Protein AF-A0A2G2AQQ5-F1 (afdb_monomer)

Mean predicted aligned error: 3.73 Å

Secondary structure (DSSP, 8-state):
-HHHHHHHHHHHHHHHHHTT-HHHHHHHHHHHHHHH--HHHHHHHHHHHHHTT-HHHHHHHHHHHHHTT-HHHHHHHHHHHHHTS--HHHHHHHHHHHHHHH--HHHHHHHHHHHHHTT-HHHHHHHHHHHHHTT-HHHHHHHHHHIIIII--HHHHHHHHHTTBTTTB-HHHHHHIIIIIS---HHHHHHHHHHHHT-SSS-GGG---S--

Sequence (212 aa):
MADSDYEASYNIGVFYQQLEDYKLAEFWYKKSWNISQNKDSAFNLGQIYKRNNNINKAIQWYKKASQLGDNSGAFLLGVIYENNFKKYNEAIKWYKKSYNHFKDKDAANNLGLLYKNQKDYKKSEVWYKKAVERESLDALKNLGRLYHYKLQDDVQAVTYFIALINNKYPKKRILSYMREDWKLPCSTIQKGYQAQLNSKIIPEKLKYKGGI

Radius of gyration: 21.28 Å; Cα contacts (8 Å, |Δi|>4): 325; chains: 1; bounding box: 55×31×54 Å

pLDDT: mean 96.29, std 5.58, range [57.5, 98.88]

Solvent-accessible surface area (backbone atoms only — not comparable to full-atom values): 10384 Å² total; per-residue (Å²): 112,74,71,60,54,25,51,52,28,36,52,53,11,52,51,27,46,74,71,66,37,55,68,59,14,46,52,24,20,50,53,13,28,73,70,65,64,43,31,66,34,27,35,51,48,13,52,54,28,44,74,71,70,36,53,70,60,12,50,56,24,16,51,53,4,33,73,65,68,33,48,66,24,25,35,50,49,12,51,43,26,41,71,77,64,65,37,55,71,59,12,50,53,25,16,49,48,14,28,72,80,55,67,36,26,66,28,24,27,47,48,12,50,53,28,43,75,72,65,38,52,70,61,11,50,55,26,13,49,58,3,23,58,59,68,25,66,67,17,26,53,50,44,13,49,41,23,43,78,72,67,69,34,56,40,60,12,35,20,34,42,50,31,33,36,78,72,78,40,54,58,68,61,54,52,47,45,42,46,67,76,65,59,50,54,71,68,48,51,52,50,4,54,57,48,32,71,70,35,90,53,54,45,78,91,46,46,61,81,84,76,133

Foldseek 3Di:
DLVVQLVVLQVQLVVCVVVVVLVSNLVSLVVSCVSPVALVSLQSNLVSCVVVVVNVSSLVSLVSSVVNPNLVSLQVQLVCCVPVVVNNVSSLVSLCSSCPRVVDLVSLQVQLVSCVVVVVLVSNLVSLLSSQLVPPLSSLQVNLCSCVPPVVNNLSSLLSLQLCDVVPDPPVVSVCCCCPVVVDDPVSNQSSLVCNCVDPSHDPVSRDDPHD

Nearest PDB structures (foldseek):
  6t46-assembly2_G  TM=5.159E-01  e=1.851E-03  Bacillus subtilis subsp. natto
  2gw1-assembly1_B  TM=6.207E-01  e=9.348E-03  Saccharomyces cerevisiae
  2ifu-assembly4_D  TM=3.552E-01  e=3.896E-03  Danio rerio
  7b9v-assembly1_S  TM=4.731E-01  e=5.383E-02  Saccharomyces cerevisiae
  8rte-assembly1_B  TM=4.368E-01  e=7.000E-02  Bacillus phage phi105

Structure (mmCIF, N/CA/C/O backbone):
data_AF-A0A2G2AQQ5-F1
#
_entry.id   AF-A0A2G2AQQ5-F1
#
loop_
_atom_site.gro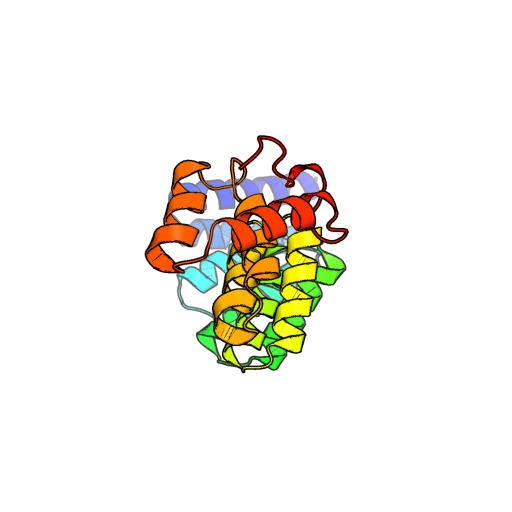up_PDB
_atom_site.id
_atom_site.type_symbol
_atom_site.label_atom_id
_atom_site.label_alt_id
_atom_site.label_comp_id
_atom_site.label_asym_id
_atom_site.label_entity_id
_atom_site.label_seq_id
_atom_site.pdbx_PDB_ins_code
_atom_site.Cartn_x
_atom_site.Cartn_y
_atom_site.Cartn_z
_atom_site.occupancy
_atom_site.B_iso_or_equiv
_atom_site.auth_seq_id
_atom_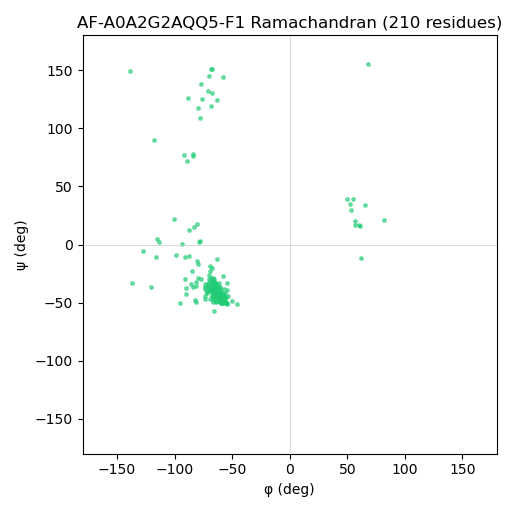site.auth_comp_id
_atom_site.auth_asym_id
_atom_site.auth_atom_id
_atom_site.pdbx_PDB_model_num
ATOM 1 N N . MET A 1 1 ? 33.879 -2.357 -17.805 1.00 57.50 1 MET A N 1
ATOM 2 C CA . MET A 1 1 ? 33.452 -1.558 -18.977 1.00 57.50 1 MET A CA 1
ATOM 3 C C . MET A 1 1 ? 31.965 -1.728 -19.279 1.00 57.50 1 MET A C 1
ATOM 5 O O . MET A 1 1 ? 31.303 -0.716 -19.386 1.00 57.50 1 MET A O 1
ATOM 9 N N . ALA A 1 2 ? 31.388 -2.937 -19.325 1.00 57.53 2 ALA A N 1
ATOM 10 C CA . ALA A 1 2 ? 29.938 -3.085 -19.567 1.00 57.53 2 ALA A CA 1
ATOM 11 C C . ALA A 1 2 ? 29.036 -2.422 -18.495 1.00 57.53 2 ALA A C 1
ATOM 13 O O . ALA A 1 2 ? 27.980 -1.885 -18.831 1.00 57.53 2 ALA A O 1
ATOM 14 N N . ASP A 1 3 ? 29.471 -2.403 -17.228 1.00 58.59 3 ASP A N 1
ATOM 15 C CA . ASP A 1 3 ? 28.692 -1.812 -16.130 1.00 58.59 3 ASP A CA 1
ATOM 16 C C . ASP A 1 3 ? 28.563 -0.280 -16.222 1.00 58.59 3 ASP A C 1
ATOM 18 O O . ASP A 1 3 ? 27.502 0.268 -15.938 1.00 58.59 3 ASP A O 1
ATOM 22 N N . SER A 1 4 ? 29.583 0.430 -16.719 1.00 67.75 4 SER A N 1
ATOM 23 C CA . SER A 1 4 ? 29.511 1.891 -16.888 1.00 67.75 4 SER A CA 1
ATOM 24 C C . SER A 1 4 ? 28.559 2.311 -18.012 1.00 67.75 4 SER A C 1
ATOM 26 O O . SER A 1 4 ? 27.934 3.371 -17.949 1.00 67.75 4 SER A O 1
ATOM 28 N N . ASP A 1 5 ? 28.412 1.472 -19.039 1.00 80.38 5 ASP A N 1
ATOM 29 C CA . ASP A 1 5 ? 27.701 1.838 -20.265 1.00 80.38 5 ASP A CA 1
ATOM 30 C C . ASP A 1 5 ? 26.177 1.708 -20.119 1.00 80.38 5 ASP A C 1
ATOM 32 O O . ASP A 1 5 ? 25.414 2.497 -20.701 1.00 80.38 5 ASP A O 1
ATOM 36 N N . TYR A 1 6 ? 25.705 0.746 -19.310 1.00 89.62 6 TYR A N 1
ATOM 37 C CA . TYR A 1 6 ? 24.277 0.644 -19.000 1.00 89.62 6 TYR A CA 1
ATOM 38 C C . TYR A 1 6 ? 23.831 1.739 -18.029 1.00 89.62 6 TYR A C 1
ATOM 40 O O . TYR A 1 6 ? 22.726 2.256 -18.208 1.00 89.62 6 TYR A O 1
ATOM 48 N N . GLU A 1 7 ? 24.660 2.101 -17.041 1.00 92.12 7 GLU A N 1
ATOM 49 C CA . GLU A 1 7 ? 24.367 3.168 -16.076 1.00 92.12 7 GLU A CA 1
ATOM 50 C C . GLU A 1 7 ? 24.304 4.523 -16.770 1.00 92.12 7 GLU A C 1
ATOM 52 O O . GLU A 1 7 ? 23.342 5.266 -16.580 1.00 92.12 7 GLU A O 1
ATOM 57 N N . ALA A 1 8 ? 25.261 4.811 -17.657 1.00 93.44 8 ALA A N 1
ATOM 58 C CA . ALA A 1 8 ? 25.218 6.005 -18.492 1.00 93.44 8 ALA A CA 1
ATOM 59 C C . ALA A 1 8 ? 23.925 6.054 -19.321 1.00 93.44 8 ALA A C 1
ATOM 61 O O . ALA A 1 8 ? 23.196 7.044 -19.282 1.00 93.44 8 ALA A O 1
ATOM 62 N N . SER A 1 9 ? 23.584 4.958 -20.009 1.00 95.12 9 SER A N 1
ATOM 63 C CA . SER A 1 9 ? 22.346 4.881 -20.797 1.00 95.12 9 SER A CA 1
ATOM 64 C C . SER A 1 9 ? 21.091 5.042 -19.927 1.00 95.12 9 SER A C 1
ATOM 66 O O . SER A 1 9 ? 20.148 5.718 -20.329 1.00 95.12 9 SER A O 1
ATOM 68 N N . TYR A 1 10 ? 21.072 4.462 -18.726 1.00 96.31 10 TYR A N 1
ATOM 69 C CA . TYR A 1 10 ? 19.968 4.605 -17.777 1.00 96.31 10 TYR A CA 1
ATOM 70 C C . TYR A 1 10 ? 19.812 6.054 -17.307 1.00 96.31 10 TYR A C 1
ATOM 72 O O . TYR A 1 10 ? 18.711 6.601 -17.367 1.00 96.31 10 TYR A O 1
ATOM 80 N N . ASN A 1 11 ? 20.909 6.693 -16.900 1.00 96.62 11 ASN A N 1
ATOM 81 C CA . ASN A 1 11 ? 20.917 8.066 -16.400 1.00 96.62 11 ASN A CA 1
ATOM 82 C C . ASN A 1 11 ? 20.492 9.066 -17.480 1.00 96.62 11 ASN A C 1
ATOM 84 O O . ASN A 1 11 ? 19.720 9.979 -17.195 1.00 96.62 11 ASN A O 1
ATOM 88 N N . ILE A 1 12 ? 20.907 8.857 -18.733 1.00 96.69 12 ILE A N 1
ATOM 89 C CA . ILE A 1 12 ? 20.417 9.657 -19.864 1.00 96.69 12 ILE A CA 1
ATOM 90 C C . ILE A 1 12 ? 18.906 9.445 -20.057 1.00 96.69 12 ILE A C 1
ATOM 92 O O . ILE A 1 12 ? 18.169 10.403 -20.287 1.00 96.69 12 ILE A O 1
ATOM 96 N N . GLY A 1 13 ? 18.413 8.212 -19.903 1.00 97.31 13 GLY A N 1
ATOM 97 C CA . GLY A 1 13 ? 16.975 7.931 -19.903 1.00 97.31 13 GLY A CA 1
ATOM 98 C C . GLY A 1 13 ? 16.222 8.697 -18.810 1.00 97.31 13 GLY A C 1
ATOM 99 O O . GLY A 1 13 ? 15.193 9.309 -19.093 1.00 97.31 13 GLY A O 1
ATOM 100 N N . VAL A 1 14 ? 16.761 8.729 -17.585 1.00 97.50 14 VAL A N 1
ATOM 101 C CA . VAL A 1 14 ? 16.211 9.517 -16.464 1.00 97.50 14 VAL A CA 1
ATOM 102 C C . VAL A 1 14 ? 16.201 11.009 -16.783 1.00 97.50 14 VAL A C 1
ATOM 104 O O . VAL A 1 14 ? 15.184 11.662 -16.554 1.00 97.50 14 VAL A O 1
ATOM 107 N N . PHE A 1 15 ? 17.282 11.537 -17.356 1.00 98.00 15 PHE A N 1
ATOM 108 C CA . PHE A 1 15 ? 17.374 12.938 -17.762 1.00 98.00 15 PHE A CA 1
ATOM 109 C C . PHE A 1 15 ? 16.280 13.316 -18.772 1.00 98.00 15 PHE A C 1
ATOM 111 O O . PHE A 1 15 ? 15.525 14.259 -18.544 1.00 98.00 15 PHE A O 1
ATOM 118 N N . TYR A 1 16 ? 16.106 12.540 -19.846 1.00 98.19 16 TYR A N 1
ATOM 119 C CA . TYR A 1 16 ? 15.040 12.812 -20.816 1.00 98.19 16 TYR A CA 1
ATOM 120 C C . TYR A 1 16 ? 13.638 12.627 -20.233 1.00 98.19 16 TYR A C 1
ATOM 122 O O . TYR A 1 16 ? 12.725 13.363 -20.596 1.00 98.19 16 TYR A O 1
ATOM 130 N N . GLN A 1 17 ? 13.459 11.703 -19.286 1.00 96.56 17 GLN A N 1
ATOM 131 C CA . GLN A 1 17 ? 12.191 11.561 -18.575 1.00 96.56 17 GLN A CA 1
ATOM 132 C C . GLN A 1 17 ? 11.853 12.811 -17.745 1.00 96.56 17 GLN A C 1
AT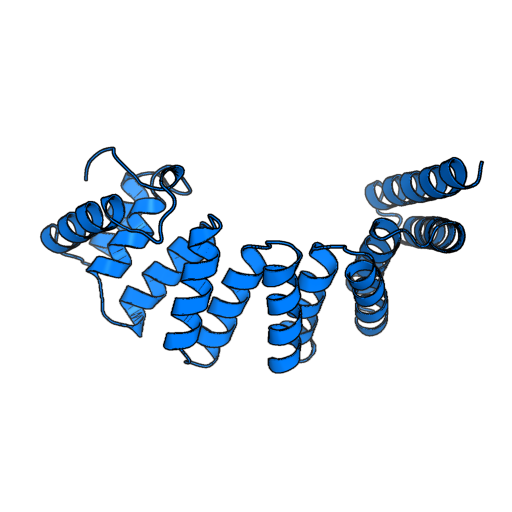OM 134 O O . GLN A 1 17 ? 10.683 13.187 -17.683 1.00 96.56 17 GLN A O 1
ATOM 139 N N . GLN A 1 18 ? 12.851 13.456 -17.128 1.00 96.50 18 GLN A N 1
ATOM 140 C CA . GLN A 1 18 ? 12.679 14.722 -16.400 1.00 96.50 18 GLN A CA 1
ATOM 141 C C . GLN A 1 18 ? 12.336 15.890 -17.331 1.00 96.50 18 GLN A C 1
ATOM 143 O O . GLN A 1 18 ? 11.569 16.763 -16.942 1.00 96.50 18 GLN A O 1
ATOM 148 N N . LEU A 1 19 ? 12.850 15.877 -18.564 1.00 97.31 19 LEU A N 1
ATOM 149 C CA . LEU A 1 19 ? 12.478 16.824 -19.622 1.00 97.31 19 LEU A CA 1
ATOM 150 C C . LEU A 1 19 ? 11.143 16.490 -20.305 1.00 97.31 19 LEU A C 1
ATOM 152 O O . LEU A 1 19 ? 10.760 17.160 -21.259 1.00 97.31 19 LEU A O 1
ATOM 156 N N . GLU A 1 20 ? 10.456 15.439 -19.854 1.00 95.94 20 GLU A N 1
ATOM 157 C CA . GLU A 1 20 ? 9.232 14.911 -20.463 1.00 95.94 20 GLU A CA 1
ATOM 158 C C . GLU A 1 20 ? 9.382 14.445 -21.927 1.00 95.94 20 GLU A C 1
ATOM 160 O O . GLU A 1 20 ? 8.389 14.175 -22.608 1.00 95.94 20 GLU A O 1
ATOM 165 N N . ASP A 1 21 ? 10.614 14.234 -22.405 1.00 97.56 21 ASP A N 1
ATOM 166 C CA . ASP A 1 21 ? 10.878 13.575 -23.686 1.00 97.56 21 ASP A CA 1
ATOM 167 C C . ASP A 1 21 ? 10.854 12.052 -23.506 1.00 97.56 21 ASP A C 1
ATOM 169 O O . ASP A 1 21 ? 11.871 11.354 -23.431 1.00 97.56 21 ASP A O 1
ATOM 173 N N . TYR A 1 22 ? 9.640 11.509 -23.428 1.00 96.38 22 TYR A N 1
ATOM 174 C CA . TYR A 1 22 ? 9.433 10.078 -23.208 1.00 96.38 22 TYR A CA 1
ATOM 175 C C . TYR A 1 22 ? 9.890 9.205 -24.378 1.00 96.38 22 TYR A C 1
ATOM 177 O O . TYR A 1 22 ? 10.123 8.012 -24.183 1.00 96.38 22 TYR A O 1
ATOM 185 N N . LYS A 1 23 ? 10.034 9.769 -25.584 1.00 97.19 23 LYS A N 1
ATOM 186 C CA . LYS A 1 23 ? 10.516 9.025 -26.751 1.00 97.19 23 LYS A CA 1
ATOM 187 C C . LYS A 1 23 ? 12.016 8.771 -26.628 1.00 97.19 23 LYS A C 1
ATOM 189 O O . LYS A 1 23 ? 12.454 7.632 -26.810 1.00 97.19 23 LYS A O 1
ATOM 194 N N . LEU A 1 24 ? 12.791 9.800 -26.280 1.00 97.81 24 LEU A N 1
ATOM 195 C CA . LEU A 1 24 ? 14.217 9.638 -26.003 1.00 97.81 24 LEU A CA 1
ATOM 196 C C . LEU A 1 24 ? 14.446 8.841 -24.718 1.00 97.81 24 LEU A C 1
ATOM 198 O O . LEU A 1 24 ? 15.287 7.942 -24.718 1.00 97.81 24 LEU A O 1
ATOM 202 N N . ALA A 1 25 ? 13.651 9.064 -23.670 1.00 98.12 25 ALA A N 1
ATOM 203 C CA . ALA A 1 25 ? 13.725 8.246 -22.461 1.00 98.12 25 ALA A CA 1
ATOM 204 C C . ALA A 1 25 ? 13.506 6.751 -22.768 1.00 98.12 25 ALA A C 1
ATOM 206 O O . ALA A 1 25 ? 14.303 5.911 -22.352 1.00 98.12 25 ALA A O 1
ATOM 207 N N . GLU A 1 26 ? 12.486 6.403 -23.568 1.00 98.25 26 GLU A N 1
ATOM 208 C CA . GLU A 1 26 ? 12.235 5.020 -23.999 1.00 98.25 26 GLU A CA 1
ATOM 209 C C . GLU A 1 26 ? 13.438 4.427 -24.741 1.00 98.25 26 GLU A C 1
ATOM 211 O O . GLU A 1 26 ? 13.824 3.286 -24.477 1.00 98.25 26 GLU A O 1
ATOM 216 N N . PHE A 1 27 ? 14.033 5.185 -25.666 1.00 97.94 27 PHE A N 1
ATOM 217 C CA . PHE A 1 27 ? 15.208 4.744 -26.415 1.00 97.94 27 PHE A CA 1
ATOM 218 C C . PHE A 1 27 ? 16.374 4.400 -25.479 1.00 97.94 27 PHE A C 1
ATOM 220 O O . PHE A 1 27 ? 16.933 3.303 -25.554 1.00 97.94 27 PHE A O 1
ATOM 227 N N . TRP A 1 28 ? 16.702 5.307 -24.562 1.00 97.94 28 TRP A N 1
ATOM 228 C CA . TRP A 1 28 ? 17.830 5.153 -23.649 1.00 97.94 28 TRP A CA 1
ATOM 229 C C . TRP A 1 28 ? 17.609 4.052 -22.610 1.00 97.94 28 TRP A C 1
ATOM 231 O O . TRP A 1 28 ? 18.515 3.251 -22.369 1.00 97.94 28 TRP A O 1
ATOM 241 N N . TYR A 1 29 ? 16.389 3.902 -22.090 1.00 98.12 29 TYR A N 1
ATOM 242 C CA . TYR A 1 29 ? 16.062 2.770 -21.224 1.00 98.12 29 TYR A CA 1
ATOM 243 C C . TYR A 1 29 ? 16.109 1.429 -21.958 1.00 98.12 29 TYR A C 1
ATOM 245 O O . TYR A 1 29 ? 16.587 0.451 -21.387 1.00 98.12 29 TYR A O 1
ATOM 253 N N . LYS A 1 30 ? 15.681 1.346 -23.227 1.00 97.94 30 LYS A N 1
ATOM 254 C CA . LYS A 1 30 ? 15.863 0.119 -24.025 1.00 97.94 30 LYS A CA 1
ATOM 255 C C . LYS A 1 30 ? 17.336 -0.195 -24.251 1.00 97.94 30 LYS A C 1
ATOM 257 O O . LYS A 1 30 ? 17.717 -1.358 -24.157 1.00 97.94 30 LYS A O 1
ATOM 262 N N . LYS A 1 31 ? 18.157 0.821 -24.532 1.00 96.69 31 LYS A N 1
ATOM 263 C CA . LYS A 1 31 ? 19.606 0.650 -24.682 1.00 96.69 31 LYS A CA 1
ATOM 264 C C . LYS A 1 31 ? 20.225 0.113 -23.390 1.00 96.69 31 LYS A C 1
ATOM 266 O O . LYS A 1 31 ? 20.906 -0.904 -23.439 1.00 96.69 31 LYS A O 1
ATOM 271 N N . SER A 1 32 ? 19.906 0.718 -22.246 1.00 96.25 32 SER A N 1
ATOM 272 C CA . SER A 1 32 ? 20.352 0.242 -20.930 1.00 96.25 32 SER A CA 1
ATOM 273 C C . SER A 1 32 ? 19.892 -1.194 -20.645 1.00 96.25 32 SER A C 1
ATOM 275 O O . SER A 1 32 ? 20.695 -2.050 -20.276 1.00 96.25 32 SER A O 1
ATOM 277 N N . TRP A 1 33 ? 18.616 -1.499 -20.908 1.00 96.38 33 TRP A N 1
ATOM 278 C CA . TRP A 1 33 ? 18.067 -2.849 -20.772 1.00 96.38 33 TRP A CA 1
ATOM 279 C C . TRP A 1 33 ? 18.796 -3.881 -21.643 1.00 96.38 33 TRP A C 1
ATOM 281 O O . TRP A 1 33 ? 19.046 -4.991 -21.188 1.00 96.38 33 TRP A O 1
ATOM 291 N N . ASN A 1 34 ? 19.139 -3.542 -22.886 1.00 95.62 34 ASN A N 1
ATOM 292 C CA . ASN A 1 34 ? 19.825 -4.467 -23.789 1.00 95.62 34 ASN A CA 1
ATOM 293 C C . ASN A 1 34 ? 21.270 -4.763 -23.359 1.00 95.62 34 ASN A C 1
ATOM 295 O O . ASN A 1 34 ? 21.792 -5.807 -23.737 1.00 95.62 34 ASN A O 1
ATOM 299 N N . ILE A 1 35 ? 21.898 -3.874 -22.581 1.00 93.69 35 ILE A N 1
ATOM 300 C CA . ILE A 1 35 ? 23.256 -4.073 -22.059 1.00 93.69 35 ILE A CA 1
ATOM 301 C C . ILE A 1 35 ? 23.233 -4.973 -20.819 1.00 93.69 35 ILE A C 1
ATOM 303 O O . ILE A 1 35 ? 23.990 -5.936 -20.760 1.00 93.69 35 ILE A O 1
ATOM 307 N N . SER A 1 36 ? 22.371 -4.680 -19.835 1.00 91.12 36 SER A N 1
ATOM 308 C CA . SER A 1 36 ? 22.451 -5.320 -18.507 1.00 91.12 36 SER A CA 1
ATOM 309 C C . SER A 1 36 ? 21.163 -5.962 -17.997 1.00 91.12 36 SER A C 1
ATOM 311 O O . SER A 1 36 ? 21.169 -6.579 -16.937 1.00 91.12 36 SER A O 1
ATOM 313 N N . GLN A 1 37 ? 20.043 -5.818 -18.711 1.00 92.44 37 GLN A N 1
ATOM 314 C CA . GLN A 1 37 ? 18.715 -6.248 -18.257 1.00 92.44 37 GLN A CA 1
ATOM 315 C C . GLN A 1 37 ? 18.376 -5.754 -16.839 1.00 92.44 37 GLN A C 1
ATOM 317 O O . GLN A 1 37 ? 17.791 -6.479 -16.038 1.00 92.44 37 GLN A O 1
ATOM 322 N N . ASN A 1 38 ? 18.743 -4.516 -16.497 1.00 89.62 38 ASN A N 1
ATOM 323 C CA . ASN A 1 38 ? 18.504 -3.981 -15.158 1.00 89.62 38 ASN A CA 1
ATOM 324 C C . ASN A 1 38 ? 17.009 -3.719 -14.884 1.00 89.62 38 ASN A C 1
ATOM 326 O O . ASN A 1 38 ? 16.235 -3.307 -15.759 1.00 89.62 38 ASN A O 1
ATOM 330 N N . LYS A 1 39 ? 16.606 -3.946 -13.629 1.00 94.31 39 LYS A N 1
ATOM 331 C CA . LYS A 1 39 ? 15.207 -3.860 -13.185 1.00 94.31 39 LYS A CA 1
ATOM 332 C C . LYS A 1 39 ? 14.615 -2.453 -13.318 1.00 94.31 39 LYS A C 1
ATOM 334 O O . LYS A 1 39 ? 13.441 -2.335 -13.667 1.00 94.31 39 LYS A O 1
ATOM 339 N N . ASP A 1 40 ? 15.420 -1.411 -13.111 1.00 95.06 40 ASP A N 1
ATOM 340 C CA . ASP A 1 40 ? 14.964 -0.017 -13.106 1.00 95.06 40 ASP A CA 1
ATOM 341 C C . ASP A 1 40 ? 14.621 0.465 -14.521 1.00 95.06 40 ASP A C 1
ATOM 343 O O . ASP A 1 40 ? 13.583 1.090 -14.738 1.00 95.06 40 ASP A O 1
ATOM 347 N N . SER A 1 41 ? 15.416 0.080 -15.525 1.00 96.81 41 SER A N 1
ATOM 348 C CA . SER A 1 41 ? 15.089 0.323 -16.936 1.00 96.81 41 SER A CA 1
ATOM 349 C C . SER A 1 41 ? 13.802 -0.388 -17.342 1.00 96.81 41 SER A C 1
ATOM 351 O O . SER A 1 41 ? 12.946 0.214 -17.991 1.00 96.81 41 SER A O 1
ATOM 353 N N . ALA A 1 42 ? 13.613 -1.650 -16.934 1.00 98.00 42 ALA A N 1
ATOM 354 C CA . ALA A 1 42 ? 12.356 -2.352 -17.190 1.00 98.00 42 ALA A CA 1
ATOM 355 C C . ALA A 1 42 ? 11.162 -1.672 -16.509 1.00 98.00 42 ALA A C 1
ATOM 357 O O . ALA A 1 42 ? 10.105 -1.534 -17.125 1.00 98.00 42 ALA A O 1
ATOM 358 N N . PHE A 1 43 ? 11.320 -1.222 -15.265 1.00 97.75 43 PHE A N 1
ATOM 359 C CA . PHE A 1 43 ? 10.279 -0.493 -14.551 1.00 97.75 43 PHE A CA 1
ATOM 360 C C . PHE A 1 43 ? 9.904 0.813 -15.269 1.00 97.75 43 PHE A C 1
ATOM 362 O O . PHE A 1 43 ? 8.724 1.041 -15.553 1.00 97.75 43 PHE A O 1
ATOM 369 N N . ASN A 1 44 ? 10.894 1.632 -15.639 1.00 97.81 44 ASN A N 1
ATOM 370 C CA . ASN A 1 44 ? 10.663 2.908 -16.318 1.00 97.81 44 ASN A CA 1
ATOM 371 C C . ASN A 1 44 ? 10.062 2.721 -17.719 1.00 97.81 44 ASN A C 1
ATOM 373 O O . ASN A 1 44 ? 9.136 3.443 -18.091 1.00 97.81 44 ASN A O 1
ATOM 377 N N . LEU A 1 45 ? 10.476 1.692 -18.467 1.00 98.31 45 LEU A N 1
ATOM 378 C CA . LEU A 1 45 ? 9.808 1.316 -19.719 1.00 98.31 45 LEU A CA 1
ATOM 379 C C . LEU A 1 45 ? 8.337 0.959 -19.483 1.00 98.31 45 LEU A C 1
ATOM 381 O O . LEU A 1 45 ? 7.466 1.406 -20.230 1.00 98.31 45 LEU A O 1
ATOM 385 N N . GLY A 1 46 ? 8.035 0.207 -18.422 1.00 97.88 46 GLY A N 1
ATOM 386 C CA . GLY A 1 46 ? 6.660 -0.078 -18.015 1.00 97.88 46 GLY A CA 1
ATOM 387 C C . GLY A 1 46 ? 5.843 1.193 -17.763 1.00 97.88 46 GLY A C 1
ATOM 388 O O . GLY A 1 46 ? 4.693 1.283 -18.203 1.00 97.88 46 GLY A O 1
ATOM 389 N N . GLN A 1 47 ? 6.439 2.193 -17.111 1.00 97.75 47 GLN A N 1
ATOM 390 C CA . GLN A 1 47 ? 5.801 3.484 -16.829 1.00 97.75 47 GLN A CA 1
ATOM 391 C C . GLN A 1 47 ? 5.553 4.292 -18.103 1.00 97.75 47 GLN A C 1
ATOM 393 O O . GLN A 1 47 ? 4.435 4.779 -18.286 1.00 97.75 47 GLN A O 1
ATOM 398 N N . ILE A 1 48 ? 6.527 4.358 -19.015 1.00 98.06 48 ILE A N 1
ATOM 399 C CA . ILE A 1 48 ? 6.370 5.019 -20.317 1.00 98.06 48 ILE A CA 1
ATOM 400 C C . ILE A 1 48 ? 5.246 4.363 -21.126 1.00 98.06 48 ILE A C 1
ATOM 402 O O . ILE A 1 48 ? 4.341 5.049 -21.601 1.00 98.06 48 ILE A O 1
ATOM 406 N N . TYR A 1 49 ? 5.229 3.030 -21.236 1.00 98.31 49 TYR A N 1
ATOM 407 C CA . TYR A 1 49 ? 4.158 2.348 -21.969 1.00 98.31 49 TYR A CA 1
ATOM 408 C C . TYR A 1 49 ? 2.790 2.534 -21.319 1.00 98.31 49 TYR A C 1
ATOM 410 O O . TYR A 1 49 ? 1.805 2.692 -22.037 1.00 98.31 49 TYR A O 1
ATOM 418 N N . LYS A 1 50 ? 2.714 2.563 -19.982 1.00 96.88 50 LYS A N 1
ATOM 419 C CA . LYS A 1 50 ? 1.467 2.870 -19.272 1.00 96.88 50 LYS A CA 1
ATOM 420 C C . LYS A 1 50 ? 0.991 4.289 -19.591 1.00 96.88 50 LYS A C 1
ATOM 422 O O . LYS A 1 50 ? -0.188 4.463 -19.874 1.00 96.88 50 LYS A O 1
ATOM 427 N N . ARG A 1 51 ? 1.898 5.276 -19.578 1.00 95.44 51 ARG A N 1
ATOM 428 C CA . ARG A 1 51 ? 1.604 6.681 -19.920 1.00 95.44 51 ARG A CA 1
ATOM 429 C C . ARG A 1 51 ? 1.067 6.811 -21.344 1.00 95.44 51 ARG A C 1
ATOM 431 O O . ARG A 1 51 ? 0.084 7.504 -21.560 1.00 95.44 51 ARG A O 1
ATOM 438 N N . ASN A 1 52 ? 1.646 6.071 -22.285 1.00 95.62 52 ASN A N 1
ATOM 439 C CA . ASN A 1 52 ? 1.210 6.040 -23.683 1.00 95.62 52 ASN A CA 1
ATOM 440 C C . ASN A 1 52 ? -0.011 5.125 -23.920 1.00 95.62 52 ASN A C 1
ATOM 442 O O . ASN A 1 52 ? -0.256 4.708 -25.050 1.00 95.62 52 ASN A O 1
ATOM 446 N N . ASN A 1 53 ? -0.751 4.757 -22.865 1.00 95.38 53 ASN A N 1
ATOM 447 C CA . ASN A 1 53 ? -1.918 3.866 -22.896 1.00 95.38 53 ASN A CA 1
ATOM 448 C C . ASN A 1 53 ? -1.669 2.472 -23.508 1.00 95.38 53 ASN A C 1
ATOM 450 O O . ASN A 1 53 ? -2.608 1.732 -23.800 1.00 95.38 53 ASN A O 1
ATOM 454 N N . ASN A 1 54 ? -0.411 2.044 -23.639 1.00 97.56 54 ASN A N 1
ATOM 455 C CA . ASN A 1 54 ? -0.060 0.703 -24.092 1.00 97.56 54 ASN A CA 1
ATOM 456 C C . ASN A 1 54 ? 0.045 -0.264 -22.903 1.00 97.56 54 ASN A C 1
ATOM 458 O O . ASN A 1 54 ? 1.128 -0.700 -22.499 1.00 97.56 54 ASN A O 1
ATOM 462 N N . ILE A 1 55 ? -1.112 -0.605 -22.335 1.00 97.88 55 ILE A N 1
ATOM 463 C CA . ILE A 1 55 ? -1.216 -1.406 -21.106 1.00 97.88 55 ILE A CA 1
ATOM 464 C C . ILE A 1 55 ? -0.590 -2.798 -21.261 1.00 97.88 55 ILE A C 1
ATOM 466 O O . ILE A 1 55 ? 0.067 -3.286 -20.341 1.00 97.88 55 ILE A O 1
ATOM 470 N N . ASN A 1 56 ? -0.721 -3.428 -22.430 1.00 97.75 56 ASN A N 1
ATOM 471 C CA . ASN A 1 56 ? -0.142 -4.751 -22.669 1.00 97.75 56 ASN A CA 1
ATOM 472 C C . ASN A 1 56 ? 1.393 -4.719 -22.646 1.00 97.75 56 ASN A C 1
ATOM 474 O O . ASN A 1 56 ? 2.005 -5.575 -22.003 1.00 97.75 56 ASN A O 1
ATOM 478 N N . LYS A 1 57 ? 2.030 -3.715 -23.271 1.00 97.88 57 LYS A N 1
ATOM 479 C CA . LYS A 1 57 ? 3.489 -3.541 -23.164 1.00 97.88 57 LYS A CA 1
ATOM 480 C C . LYS A 1 57 ? 3.904 -3.175 -21.743 1.00 97.88 57 LYS A C 1
ATOM 482 O O . LYS A 1 57 ? 4.883 -3.728 -21.250 1.00 97.88 57 LYS A O 1
ATOM 487 N N . ALA A 1 58 ? 3.140 -2.326 -21.055 1.00 98.31 58 ALA A N 1
ATOM 488 C CA . ALA A 1 58 ? 3.407 -1.998 -19.657 1.00 98.31 58 ALA A CA 1
ATOM 489 C C . ALA A 1 58 ? 3.436 -3.260 -18.775 1.00 98.31 58 ALA A C 1
ATOM 491 O O . ALA A 1 58 ? 4.389 -3.466 -18.028 1.00 98.31 58 ALA A O 1
ATOM 492 N N . ILE A 1 59 ? 2.457 -4.163 -18.930 1.00 98.38 59 ILE A N 1
ATOM 493 C CA . ILE A 1 59 ? 2.431 -5.456 -18.228 1.00 98.38 59 ILE A CA 1
ATOM 494 C C . ILE A 1 59 ? 3.690 -6.278 -18.516 1.00 98.38 59 ILE A C 1
ATOM 496 O O . ILE A 1 59 ? 4.257 -6.858 -17.591 1.00 98.38 59 ILE A O 1
ATOM 500 N N . GLN A 1 60 ? 4.122 -6.367 -19.778 1.00 98.31 60 GLN A N 1
ATOM 501 C CA . GLN A 1 60 ? 5.321 -7.132 -20.137 1.00 98.31 60 GLN A CA 1
ATOM 502 C C . GLN A 1 60 ? 6.562 -6.593 -19.416 1.00 98.31 60 GLN A C 1
ATOM 504 O O . GLN A 1 60 ? 7.326 -7.368 -18.842 1.00 98.31 60 GLN A O 1
ATOM 509 N N . TRP A 1 61 ? 6.732 -5.272 -19.394 1.00 98.44 61 TRP A N 1
ATOM 510 C CA . TRP A 1 61 ? 7.877 -4.625 -18.760 1.00 98.44 61 TRP A CA 1
ATOM 511 C C . TRP A 1 61 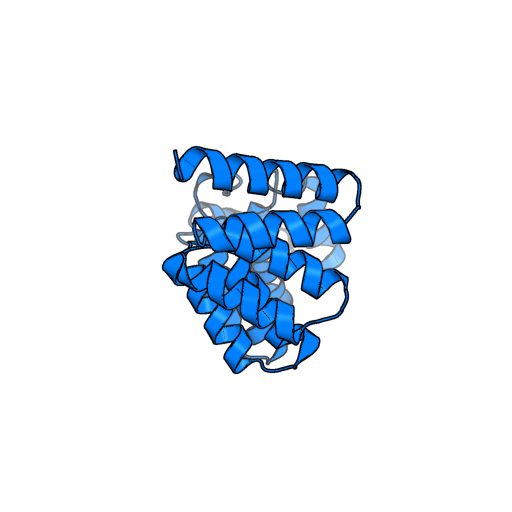? 7.839 -4.685 -17.232 1.00 98.44 61 TRP A C 1
ATOM 513 O O . TRP A 1 61 ? 8.844 -5.041 -16.621 1.00 98.44 61 TRP A O 1
ATOM 523 N N . TYR A 1 62 ? 6.679 -4.491 -16.602 1.00 98.38 62 TYR A N 1
ATOM 524 C CA . TYR A 1 62 ? 6.560 -4.687 -15.154 1.00 98.38 62 TYR A CA 1
ATOM 525 C C . TYR A 1 62 ? 6.760 -6.139 -14.724 1.00 98.38 62 TYR A C 1
ATOM 527 O O . TYR A 1 62 ? 7.297 -6.384 -13.645 1.00 98.38 62 TYR A O 1
ATOM 535 N N . LYS A 1 63 ? 6.366 -7.123 -15.549 1.00 97.94 63 LYS A N 1
ATOM 536 C CA . LYS A 1 63 ? 6.670 -8.536 -15.272 1.00 97.94 63 LYS A CA 1
ATOM 537 C C . LYS A 1 63 ? 8.177 -8.772 -15.251 1.00 97.94 63 LYS A C 1
ATOM 539 O O . LYS A 1 63 ? 8.646 -9.399 -14.306 1.00 97.94 63 LYS A O 1
ATOM 544 N N . LYS A 1 64 ? 8.911 -8.230 -16.232 1.00 97.81 64 LYS A N 1
ATOM 545 C CA . LYS A 1 64 ? 10.381 -8.288 -16.273 1.00 97.81 64 LYS A CA 1
ATOM 546 C C . LYS A 1 64 ? 10.999 -7.623 -15.042 1.00 97.81 64 LYS A C 1
ATOM 548 O O . LYS A 1 64 ? 11.772 -8.264 -14.341 1.00 97.81 64 LYS A O 1
ATOM 553 N N . ALA A 1 65 ? 10.585 -6.397 -14.716 1.00 96.31 65 ALA A N 1
ATOM 554 C CA . ALA A 1 65 ? 11.065 -5.688 -13.528 1.00 96.31 65 ALA A CA 1
ATOM 555 C C . ALA A 1 65 ? 10.824 -6.513 -12.247 1.00 96.31 65 ALA A C 1
ATOM 557 O O . ALA A 1 65 ? 11.742 -6.763 -11.471 1.00 96.31 65 ALA A O 1
ATOM 558 N N . SER A 1 66 ? 9.609 -7.044 -12.070 1.00 95.19 66 SER A N 1
ATOM 559 C CA . SER A 1 66 ? 9.252 -7.870 -10.910 1.00 95.19 66 SER A CA 1
ATOM 560 C C . SER A 1 66 ? 9.994 -9.213 -10.846 1.00 95.19 66 SER A C 1
ATOM 562 O O . SER A 1 66 ? 10.180 -9.756 -9.756 1.00 95.19 66 SER A O 1
ATOM 564 N N . GLN A 1 67 ? 10.368 -9.801 -11.985 1.00 94.69 67 GLN A N 1
ATOM 565 C CA . GLN A 1 67 ? 11.202 -11.010 -12.031 1.00 94.69 67 GLN A CA 1
ATOM 566 C C . GLN A 1 67 ? 12.628 -10.723 -11.555 1.00 94.69 67 GLN A C 1
ATOM 568 O O . GLN A 1 67 ? 13.221 -11.570 -10.898 1.00 94.69 67 GLN A O 1
ATOM 573 N N . LEU A 1 68 ? 13.122 -9.511 -11.805 1.00 93.75 68 LEU A N 1
ATOM 574 C CA . LEU A 1 68 ? 14.434 -9.024 -11.378 1.00 93.75 68 LEU A CA 1
ATOM 575 C C . LEU A 1 68 ? 14.427 -8.395 -9.974 1.00 93.75 68 LEU A C 1
ATOM 577 O O . LEU A 1 68 ? 15.381 -7.732 -9.575 1.00 93.75 68 LEU A O 1
ATOM 581 N N . GLY A 1 69 ? 13.345 -8.583 -9.216 1.00 90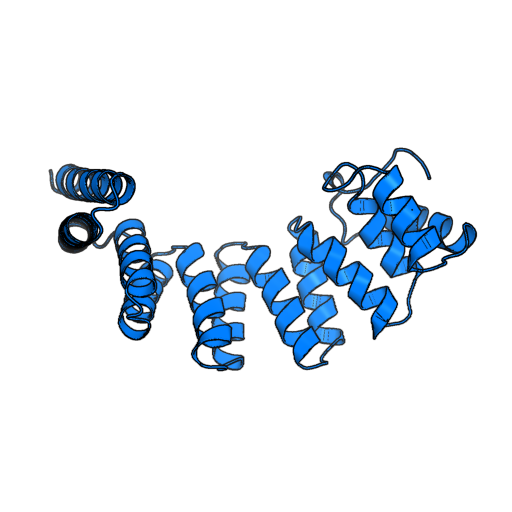.69 69 GLY A N 1
ATOM 582 C CA . GLY A 1 69 ? 13.249 -8.111 -7.837 1.00 90.69 69 GLY A CA 1
ATOM 583 C C . GLY A 1 69 ? 12.861 -6.640 -7.681 1.00 90.69 69 GLY A C 1
ATOM 584 O O . GLY A 1 69 ? 13.141 -6.062 -6.635 1.00 90.69 69 GLY A O 1
ATOM 585 N N . ASP A 1 70 ? 12.239 -6.015 -8.686 1.00 90.38 70 ASP A N 1
ATOM 586 C CA . ASP A 1 70 ? 11.589 -4.718 -8.487 1.00 90.38 70 ASP A CA 1
ATOM 587 C C . ASP A 1 70 ? 10.243 -4.871 -7.760 1.00 90.38 70 ASP A C 1
ATOM 589 O O . ASP A 1 70 ? 9.332 -5.594 -8.193 1.00 90.38 70 ASP A O 1
ATOM 593 N N . ASN A 1 71 ? 10.128 -4.144 -6.652 1.00 87.50 71 ASN A N 1
ATOM 594 C CA . ASN A 1 71 ? 8.972 -4.153 -5.765 1.00 87.50 71 ASN A CA 1
ATOM 595 C C . ASN A 1 71 ? 7.764 -3.501 -6.446 1.00 87.50 71 ASN A C 1
ATOM 597 O O . ASN A 1 71 ? 6.655 -4.048 -6.465 1.00 87.50 71 ASN A O 1
ATOM 601 N N . SER A 1 72 ? 8.009 -2.339 -7.052 1.00 92.25 72 SER A N 1
ATOM 602 C CA . SER A 1 72 ? 6.993 -1.456 -7.619 1.00 92.25 72 SER A CA 1
ATOM 603 C C . SER A 1 72 ? 6.271 -2.103 -8.803 1.00 92.25 72 SER A C 1
ATOM 605 O O . SER A 1 72 ? 5.058 -1.955 -8.954 1.00 92.25 72 SER A O 1
ATOM 607 N N . GLY A 1 73 ? 6.977 -2.893 -9.614 1.00 93.94 73 GLY A N 1
ATOM 608 C CA . GLY A 1 73 ? 6.423 -3.625 -10.746 1.00 93.94 73 GLY A CA 1
ATOM 609 C C . GLY A 1 73 ? 5.375 -4.656 -10.329 1.00 93.94 73 GLY A C 1
ATOM 610 O O . GLY A 1 73 ? 4.328 -4.753 -10.969 1.00 93.94 73 GLY A O 1
ATOM 611 N N . ALA A 1 74 ? 5.592 -5.392 -9.229 1.00 96.12 74 ALA A N 1
ATOM 612 C CA . ALA A 1 74 ? 4.591 -6.334 -8.719 1.00 96.12 74 ALA A CA 1
ATOM 613 C C . ALA A 1 74 ? 3.322 -5.610 -8.249 1.00 96.12 74 ALA A C 1
ATOM 615 O O . ALA A 1 74 ? 2.215 -6.028 -8.586 1.00 96.12 74 ALA A O 1
ATOM 616 N N . PHE A 1 75 ? 3.476 -4.509 -7.513 1.00 97.06 75 PHE A N 1
ATOM 617 C CA . PHE A 1 75 ? 2.350 -3.686 -7.079 1.00 97.06 75 PHE A CA 1
ATOM 618 C C . PHE A 1 75 ? 1.558 -3.118 -8.267 1.00 97.06 75 PHE A C 1
ATOM 620 O O . PHE A 1 75 ? 0.340 -3.289 -8.334 1.00 97.06 75 PHE A O 1
ATOM 627 N N . LEU A 1 76 ? 2.240 -2.510 -9.245 1.00 97.81 76 LEU A N 1
ATOM 628 C CA . LEU A 1 76 ? 1.600 -1.912 -10.421 1.00 97.81 76 LEU A CA 1
ATOM 629 C C . LEU A 1 76 ? 0.896 -2.942 -11.304 1.00 97.81 76 LEU A C 1
ATOM 631 O O . LEU A 1 76 ? -0.153 -2.637 -11.870 1.00 97.81 76 LEU A O 1
ATOM 635 N N . LEU A 1 77 ? 1.409 -4.172 -11.393 1.00 98.12 77 LEU A N 1
ATOM 636 C CA . LEU A 1 77 ? 0.682 -5.267 -12.036 1.00 98.12 77 LEU A CA 1
ATOM 637 C C . LEU A 1 77 ? -0.642 -5.544 -11.322 1.00 98.12 77 LEU A C 1
ATOM 639 O O . LEU A 1 77 ? -1.663 -5.693 -11.992 1.00 98.12 77 LEU A O 1
ATOM 643 N N . GLY A 1 78 ? -0.643 -5.555 -9.986 1.00 97.62 78 GLY A N 1
ATOM 644 C CA . GLY A 1 78 ? -1.863 -5.667 -9.186 1.00 97.62 78 GLY A CA 1
ATOM 645 C C . GLY A 1 78 ? -2.888 -4.589 -9.543 1.00 97.62 78 GLY A C 1
ATOM 646 O O . GLY A 1 78 ? -4.023 -4.910 -9.899 1.00 97.62 78 GLY A O 1
ATOM 647 N N . VAL A 1 79 ? -2.445 -3.328 -9.565 1.00 97.56 79 VAL A N 1
ATOM 648 C CA . VAL A 1 79 ? -3.276 -2.166 -9.923 1.00 97.56 79 VAL A CA 1
ATOM 649 C C . VAL A 1 79 ? -3.836 -2.283 -11.342 1.00 97.56 79 VAL A C 1
ATOM 651 O O . VAL A 1 79 ? -5.018 -2.020 -11.561 1.00 97.56 79 VAL A O 1
ATOM 654 N N . ILE A 1 80 ? -3.019 -2.696 -12.315 1.00 97.94 80 ILE A N 1
ATOM 655 C CA . ILE A 1 80 ? -3.445 -2.834 -13.714 1.00 97.94 80 ILE A CA 1
ATOM 656 C C . ILE A 1 80 ? -4.509 -3.926 -13.864 1.00 97.94 80 ILE A C 1
ATOM 658 O O . ILE A 1 80 ? -5.542 -3.693 -14.493 1.00 97.94 80 ILE A O 1
ATOM 662 N N . TYR A 1 81 ? -4.296 -5.115 -13.290 1.00 98.38 81 TYR A N 1
ATOM 663 C CA . TYR A 1 81 ? -5.292 -6.188 -13.381 1.00 98.38 81 TYR A CA 1
ATOM 664 C C . TYR A 1 81 ? -6.608 -5.806 -12.697 1.00 98.38 81 TYR A C 1
ATOM 666 O O . TYR A 1 81 ? -7.675 -6.120 -13.225 1.00 98.38 81 TYR A O 1
ATOM 674 N N . GLU A 1 82 ? -6.548 -5.079 -11.580 1.00 97.25 82 GLU A N 1
ATOM 675 C CA . GLU A 1 82 ? -7.728 -4.578 -10.876 1.00 97.25 82 GLU A CA 1
ATOM 676 C C . GLU A 1 82 ? -8.489 -3.518 -11.687 1.00 97.25 82 GLU A C 1
ATOM 678 O O . GLU A 1 82 ? -9.706 -3.613 -11.858 1.00 97.25 82 GLU A O 1
ATOM 683 N N . ASN A 1 83 ? -7.792 -2.504 -12.201 1.00 95.50 83 ASN A N 1
ATOM 684 C CA . ASN A 1 83 ? -8.441 -1.319 -12.756 1.00 95.50 83 ASN A CA 1
ATOM 685 C C . ASN A 1 83 ? -8.739 -1.431 -14.248 1.00 95.50 83 ASN A C 1
ATOM 687 O O . ASN A 1 83 ? -9.844 -1.073 -14.653 1.00 95.50 83 ASN A O 1
ATOM 691 N N . ASN A 1 84 ? -7.801 -1.952 -15.041 1.00 96.19 84 ASN A N 1
ATOM 692 C CA . ASN A 1 84 ? -7.925 -2.011 -16.498 1.00 96.19 84 ASN A CA 1
ATOM 693 C C . ASN A 1 84 ? -8.677 -3.256 -16.975 1.00 96.19 84 ASN A C 1
ATOM 695 O O . ASN A 1 84 ? -9.385 -3.186 -17.972 1.00 96.19 84 ASN A O 1
ATOM 699 N N . PHE A 1 85 ? -8.531 -4.385 -16.276 1.00 96.50 85 PHE A N 1
ATOM 700 C CA . PHE A 1 85 ? -9.086 -5.668 -16.728 1.00 96.50 85 PHE A CA 1
ATOM 701 C C . PHE A 1 85 ? -10.164 -6.245 -15.812 1.00 96.50 85 PHE A C 1
ATOM 703 O O . PHE A 1 85 ? -10.794 -7.229 -16.188 1.00 96.50 85 PHE A O 1
ATOM 710 N N . LYS A 1 86 ? -10.355 -5.686 -14.607 1.00 96.12 86 LYS A N 1
ATOM 711 C CA . LYS A 1 86 ? -11.264 -6.225 -13.574 1.00 96.12 86 LYS A CA 1
ATOM 712 C C . LYS A 1 86 ? -10.990 -7.703 -13.246 1.00 96.12 86 LYS A C 1
ATOM 714 O O . LYS A 1 86 ? -11.869 -8.450 -12.827 1.00 96.12 86 LYS A O 1
ATOM 719 N N . LYS A 1 87 ? -9.732 -8.119 -13.401 1.00 97.88 87 LYS A N 1
ATOM 720 C CA . LYS A 1 87 ? -9.224 -9.468 -13.137 1.00 97.88 87 LYS A CA 1
ATOM 721 C C . LYS A 1 87 ? -8.714 -9.553 -11.701 1.00 97.88 87 LYS A C 1
ATOM 723 O O . LYS A 1 87 ? -7.518 -9.456 -11.425 1.00 97.88 87 LYS A O 1
ATOM 728 N N . TYR A 1 88 ? -9.651 -9.652 -10.760 1.00 96.69 88 TYR A N 1
ATOM 729 C CA . TYR A 1 88 ? -9.354 -9.522 -9.330 1.00 96.69 88 TYR A CA 1
ATOM 730 C C . TYR A 1 88 ? -8.461 -10.639 -8.775 1.00 96.69 88 TYR A C 1
ATOM 732 O O . TYR A 1 88 ? -7.648 -10.374 -7.894 1.00 96.69 88 TYR A O 1
ATOM 740 N N . ASN A 1 89 ? -8.553 -11.866 -9.294 1.00 97.50 89 ASN A N 1
ATOM 741 C CA . ASN A 1 89 ? -7.705 -12.974 -8.841 1.00 97.50 89 ASN A CA 1
ATOM 742 C C . ASN A 1 89 ? -6.232 -12.746 -9.215 1.00 97.50 89 ASN A C 1
ATOM 744 O O . ASN A 1 89 ? -5.327 -12.981 -8.411 1.00 97.50 89 ASN A O 1
ATOM 748 N N . GLU A 1 90 ? -5.986 -12.220 -10.410 1.00 98.00 90 GLU A N 1
ATOM 749 C CA . GLU A 1 90 ? -4.668 -11.821 -10.882 1.00 98.00 90 GLU A CA 1
ATOM 750 C C . GLU A 1 90 ? -4.143 -10.630 -10.084 1.00 98.00 90 GLU A C 1
ATOM 752 O O . GLU A 1 90 ? -2.989 -10.657 -9.653 1.00 98.00 90 GLU A O 1
ATOM 757 N N . ALA A 1 91 ? -4.991 -9.635 -9.807 1.00 98.31 91 ALA A N 1
ATOM 758 C CA . ALA A 1 91 ? -4.632 -8.523 -8.934 1.00 98.31 91 ALA A CA 1
ATOM 759 C C . ALA A 1 91 ? -4.200 -9.017 -7.542 1.00 98.31 91 ALA A C 1
ATOM 761 O O . ALA A 1 91 ? -3.119 -8.669 -7.065 1.00 98.31 91 ALA A O 1
ATOM 762 N N . ILE A 1 92 ? -4.982 -9.920 -6.934 1.00 98.50 92 ILE A N 1
ATOM 763 C CA . ILE A 1 92 ? -4.662 -10.549 -5.646 1.00 98.50 92 ILE A CA 1
ATOM 764 C C . ILE A 1 92 ? -3.310 -11.267 -5.702 1.00 98.50 92 ILE A C 1
ATOM 766 O O . ILE A 1 92 ? -2.515 -11.135 -4.770 1.00 98.50 92 ILE A O 1
ATOM 770 N N . LYS A 1 93 ? -3.025 -12.024 -6.770 1.00 97.94 93 LYS A N 1
ATOM 771 C CA . LYS A 1 93 ? -1.745 -12.733 -6.932 1.00 97.94 93 LYS A CA 1
ATOM 772 C C . LYS A 1 93 ? -0.564 -11.761 -6.916 1.00 97.94 93 LYS A C 1
ATOM 774 O O . LYS A 1 93 ? 0.416 -12.004 -6.212 1.00 97.94 93 LYS A O 1
ATOM 779 N N . TRP A 1 94 ? -0.662 -10.662 -7.659 1.00 98.00 94 TRP A N 1
ATOM 780 C CA . TRP A 1 94 ? 0.409 -9.670 -7.765 1.00 98.00 94 TRP A CA 1
ATOM 781 C C . TRP A 1 94 ? 0.581 -8.837 -6.496 1.00 98.00 94 TRP A C 1
ATOM 783 O O . TRP A 1 94 ? 1.710 -8.691 -6.026 1.00 98.00 94 TRP A O 1
ATOM 793 N N . TYR A 1 95 ? -0.510 -8.404 -5.859 1.00 98.31 95 TYR A N 1
ATOM 794 C CA . TYR A 1 95 ? -0.424 -7.746 -4.556 1.00 98.31 95 TYR A CA 1
ATOM 795 C C . TYR A 1 95 ? 0.149 -8.672 -3.477 1.00 98.31 95 TYR A C 1
ATOM 797 O O . TYR A 1 95 ? 1.006 -8.248 -2.705 1.00 98.31 95 TYR A O 1
ATOM 805 N N . LYS A 1 96 ? -0.242 -9.957 -3.438 1.00 97.88 96 LYS A N 1
ATOM 806 C CA . LYS A 1 96 ? 0.357 -10.934 -2.510 1.00 97.88 96 LYS A CA 1
ATOM 807 C C . LYS A 1 96 ? 1.851 -11.108 -2.767 1.00 97.88 96 LYS A C 1
ATOM 809 O O . LYS A 1 96 ? 2.611 -11.172 -1.805 1.00 97.88 96 LYS A O 1
ATOM 814 N N . LYS A 1 97 ? 2.277 -11.165 -4.036 1.00 96.00 97 LYS A N 1
ATOM 815 C CA . LYS A 1 97 ? 3.702 -11.214 -4.392 1.00 96.00 97 LYS A CA 1
ATOM 816 C C . LYS A 1 97 ? 4.433 -9.978 -3.860 1.00 96.00 97 LYS A C 1
ATOM 818 O O . LYS A 1 97 ? 5.451 -10.146 -3.194 1.00 96.00 97 LYS A O 1
ATOM 823 N N . SER A 1 98 ? 3.880 -8.780 -4.083 1.00 96.44 98 SER A N 1
ATOM 824 C CA . SER A 1 98 ? 4.458 -7.527 -3.578 1.00 96.44 98 SER A CA 1
ATOM 825 C C . SER A 1 98 ? 4.583 -7.527 -2.053 1.00 96.44 98 SER A C 1
ATOM 827 O O . SER A 1 98 ? 5.662 -7.348 -1.491 1.00 96.44 98 SER A O 1
ATOM 829 N N . TYR A 1 99 ? 3.504 -7.869 -1.353 1.00 97.19 99 TYR A N 1
ATOM 830 C CA . TYR A 1 99 ? 3.517 -7.938 0.101 1.00 97.19 99 TYR A CA 1
ATOM 831 C C . TYR A 1 99 ? 4.516 -8.982 0.639 1.00 97.19 99 TYR A C 1
ATOM 833 O O . TYR A 1 99 ? 5.286 -8.680 1.552 1.00 97.19 99 TYR A O 1
ATOM 841 N N . ASN A 1 100 ? 4.522 -10.210 0.117 1.00 95.00 100 ASN A N 1
ATOM 842 C CA . ASN A 1 100 ? 5.316 -11.300 0.695 1.00 95.00 100 ASN A CA 1
ATOM 843 C C . ASN A 1 100 ? 6.816 -11.159 0.413 1.00 95.00 100 ASN A C 1
ATOM 845 O O . ASN A 1 100 ? 7.615 -11.350 1.323 1.00 95.00 100 ASN A O 1
ATOM 849 N N . HIS A 1 101 ? 7.197 -10.819 -0.820 1.00 92.06 101 HIS A N 1
ATOM 850 C CA . HIS A 1 101 ? 8.609 -10.800 -1.222 1.00 92.06 101 HIS A CA 1
ATOM 851 C C . HIS A 1 101 ? 9.272 -9.443 -1.000 1.00 92.06 101 HIS A C 1
ATOM 853 O O . HIS A 1 101 ? 10.463 -9.382 -0.719 1.00 92.06 101 HIS A O 1
ATOM 859 N N . PHE A 1 102 ? 8.500 -8.362 -1.090 1.00 90.50 102 PHE A N 1
ATOM 860 C CA . PHE A 1 102 ? 9.038 -7.004 -1.146 1.00 90.50 102 PHE A CA 1
ATOM 861 C C . PHE A 1 102 ? 8.655 -6.141 0.052 1.00 90.50 102 PHE A C 1
ATOM 863 O O . PHE A 1 102 ? 8.966 -4.955 0.109 1.00 90.50 102 PHE A O 1
ATOM 870 N N . LYS A 1 103 ? 7.983 -6.750 1.031 1.00 91.81 103 LYS A N 1
ATOM 871 C CA . LYS A 1 103 ? 7.532 -6.111 2.267 1.00 91.81 103 LYS A CA 1
ATOM 872 C C . LYS A 1 103 ? 6.626 -4.880 2.052 1.00 91.81 103 LYS A C 1
ATOM 874 O O . LYS A 1 103 ? 6.410 -4.106 2.978 1.00 91.81 103 LYS A O 1
ATOM 879 N N . ASP A 1 104 ? 6.008 -4.760 0.878 1.00 94.06 104 ASP A N 1
ATOM 880 C CA . ASP A 1 104 ? 5.160 -3.630 0.495 1.00 94.06 104 ASP A CA 1
ATOM 881 C C . ASP A 1 104 ? 3.854 -3.592 1.311 1.00 94.06 104 ASP A C 1
ATOM 883 O O . ASP A 1 104 ? 3.049 -4.531 1.294 1.00 94.06 104 ASP A O 1
ATOM 887 N N . LYS A 1 105 ? 3.660 -2.505 2.062 1.00 96.75 105 LYS A N 1
ATOM 888 C CA . LYS A 1 105 ? 2.482 -2.278 2.908 1.00 96.75 105 LYS A CA 1
ATOM 889 C C . LYS A 1 105 ? 1.268 -1.781 2.120 1.00 96.75 105 LYS A C 1
ATOM 891 O O . LYS A 1 105 ? 0.137 -2.083 2.505 1.00 96.75 105 LYS A O 1
ATOM 896 N N . ASP A 1 106 ? 1.485 -1.080 1.011 1.00 97.19 106 ASP A N 1
ATOM 897 C CA . ASP A 1 106 ? 0.416 -0.536 0.175 1.00 97.19 106 ASP A CA 1
ATOM 898 C C . ASP A 1 106 ? -0.267 -1.656 -0.611 1.00 97.19 106 ASP A C 1
ATOM 900 O O . ASP A 1 106 ? -1.492 -1.672 -0.734 1.00 97.19 106 ASP A O 1
ATOM 904 N N . ALA A 1 107 ? 0.489 -2.683 -1.013 1.00 98.00 107 ALA A N 1
ATOM 905 C CA . ALA A 1 107 ? -0.077 -3.917 -1.552 1.00 98.00 107 ALA A CA 1
ATOM 906 C C . ALA A 1 107 ? -1.038 -4.620 -0.574 1.00 98.00 107 ALA A C 1
ATOM 908 O O . ALA A 1 107 ? -2.113 -5.067 -0.979 1.00 98.00 107 ALA A O 1
ATOM 909 N N . ALA A 1 108 ? -0.695 -4.708 0.718 1.00 98.56 108 ALA A N 1
ATOM 910 C CA . ALA A 1 108 ? -1.608 -5.275 1.717 1.00 98.56 108 ALA A CA 1
ATOM 911 C C . ALA A 1 108 ? -2.829 -4.386 1.970 1.00 98.56 108 ALA A C 1
ATOM 913 O O . ALA A 1 108 ? -3.939 -4.906 2.088 1.00 98.56 108 ALA A O 1
ATOM 914 N N . ASN A 1 109 ? -2.660 -3.062 1.989 1.00 98.62 109 ASN A N 1
ATOM 915 C CA . ASN A 1 109 ? -3.794 -2.145 2.070 1.00 98.62 109 ASN A CA 1
ATOM 916 C C . ASN A 1 109 ? -4.745 -2.320 0.869 1.00 98.62 109 ASN A C 1
ATOM 918 O O . ASN A 1 109 ? -5.958 -2.414 1.059 1.00 98.62 109 ASN A O 1
ATOM 922 N N . ASN A 1 110 ? -4.217 -2.445 -0.351 1.00 98.50 110 ASN A N 1
ATOM 923 C CA . ASN A 1 110 ? -5.035 -2.661 -1.547 1.00 98.50 110 ASN A CA 1
ATOM 924 C C . ASN A 1 110 ? -5.718 -4.032 -1.553 1.00 98.50 110 ASN A C 1
ATOM 926 O O . ASN A 1 110 ? -6.875 -4.125 -1.952 1.00 98.50 110 ASN A O 1
ATOM 930 N N . LEU A 1 111 ? -5.074 -5.083 -1.033 1.00 98.62 111 LEU A N 1
ATOM 931 C CA . LEU A 1 111 ? -5.749 -6.363 -0.787 1.00 98.62 111 LEU A CA 1
ATOM 932 C C . LEU A 1 111 ? -6.926 -6.194 0.179 1.00 98.62 111 LEU A C 1
ATOM 934 O O . LEU A 1 111 ? -8.017 -6.692 -0.097 1.00 98.62 111 LEU A O 1
ATOM 938 N N . GLY A 1 112 ? -6.731 -5.458 1.276 1.00 98.69 112 GLY A N 1
ATOM 939 C CA . GLY A 1 112 ? -7.800 -5.131 2.217 1.00 98.69 112 GLY A CA 1
ATOM 940 C C . GLY A 1 112 ? -8.968 -4.410 1.538 1.00 98.69 112 GLY A C 1
ATOM 941 O O . GLY A 1 112 ? -10.129 -4.770 1.754 1.00 98.69 112 GLY A O 1
ATOM 942 N N . LEU A 1 113 ? -8.672 -3.446 0.663 1.00 98.56 113 LEU A N 1
ATOM 943 C CA . LEU A 1 113 ? -9.669 -2.694 -0.100 1.00 98.56 113 LEU A CA 1
ATOM 944 C C . LEU A 1 113 ? -10.419 -3.567 -1.109 1.00 98.56 113 LEU A C 1
ATOM 946 O O . LEU A 1 113 ? -11.648 -3.497 -1.180 1.00 98.56 113 LEU A O 1
ATOM 950 N N . LEU A 1 114 ? -9.701 -4.412 -1.844 1.00 98.25 114 LEU A N 1
ATOM 951 C CA . LEU A 1 114 ? -10.268 -5.317 -2.837 1.00 98.25 114 LEU A CA 1
ATOM 952 C C . LEU A 1 114 ? -11.240 -6.305 -2.177 1.00 98.25 114 LEU A C 1
ATOM 954 O O . LEU A 1 114 ? -12.389 -6.406 -2.610 1.00 98.25 114 LEU A O 1
ATOM 958 N N . TYR A 1 115 ? -10.846 -6.955 -1.075 1.00 98.62 115 TYR A N 1
ATOM 959 C CA . TYR A 1 115 ? -11.747 -7.850 -0.336 1.00 98.62 115 TYR A CA 1
ATOM 960 C C . TYR A 1 115 ? -12.939 -7.110 0.280 1.00 98.62 115 TYR A C 1
ATOM 962 O O . TYR A 1 115 ? -14.060 -7.614 0.231 1.00 98.62 115 TYR A O 1
ATOM 970 N N . LYS A 1 116 ? -12.743 -5.882 0.785 1.00 98.50 116 LYS A N 1
ATOM 971 C CA . LYS A 1 116 ? -13.850 -5.038 1.269 1.00 98.50 116 LYS A CA 1
ATOM 972 C C . LYS A 1 116 ? -14.873 -4.778 0.161 1.00 98.50 116 LYS A C 1
ATOM 974 O O . LYS A 1 116 ? -16.074 -4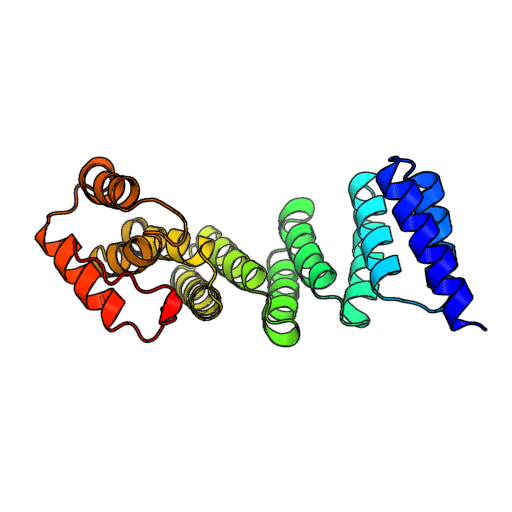.853 0.415 1.00 98.50 116 LYS A O 1
ATOM 979 N N . ASN A 1 117 ? -14.413 -4.461 -1.050 1.00 96.38 117 ASN A N 1
ATOM 980 C CA . ASN A 1 117 ? -15.285 -4.202 -2.199 1.00 96.38 117 ASN A CA 1
ATOM 981 C C . ASN A 1 117 ? -16.048 -5.466 -2.629 1.00 96.38 117 ASN A C 1
ATOM 983 O O . ASN A 1 117 ? -17.207 -5.374 -3.020 1.00 96.38 117 ASN A O 1
ATOM 987 N N . GLN A 1 118 ? -15.444 -6.645 -2.460 1.00 96.94 118 GLN A N 1
ATOM 988 C CA . GLN A 1 118 ? -16.098 -7.950 -2.628 1.00 96.94 118 GLN A CA 1
ATOM 989 C C . GLN A 1 118 ? -16.977 -8.362 -1.431 1.00 96.94 118 GLN A C 1
ATOM 991 O O . GLN A 1 118 ? -17.533 -9.455 -1.430 1.00 96.94 118 GLN A O 1
ATOM 996 N N . LYS A 1 119 ? -17.109 -7.502 -0.413 1.00 98.12 119 LYS A N 1
ATOM 997 C CA . LYS A 1 119 ? -17.823 -7.757 0.850 1.00 98.12 119 LYS A CA 1
ATOM 998 C C . LYS A 1 119 ? -17.262 -8.921 1.686 1.00 98.12 119 LYS A C 1
ATOM 1000 O O . LYS A 1 119 ? -17.904 -9.355 2.637 1.00 98.12 119 LYS A O 1
ATOM 1005 N N . ASP A 1 120 ? -16.040 -9.377 1.409 1.00 98.44 120 ASP A N 1
ATOM 1006 C CA . ASP A 1 120 ? -15.312 -10.321 2.265 1.00 98.44 120 ASP A CA 1
ATOM 1007 C C . ASP A 1 120 ? -14.595 -9.543 3.379 1.00 98.44 120 ASP A C 1
ATOM 1009 O O . ASP A 1 120 ? -13.391 -9.267 3.334 1.00 98.44 120 ASP A O 1
ATOM 1013 N N . TYR A 1 121 ? -15.370 -9.116 4.377 1.00 98.56 121 TYR A N 1
ATOM 1014 C CA . TYR A 1 121 ? -14.862 -8.272 5.460 1.00 98.56 121 TYR A CA 1
ATOM 1015 C C . TYR A 1 121 ? -13.858 -8.998 6.357 1.00 98.56 121 TYR A C 1
ATOM 1017 O O . TYR A 1 121 ? -12.930 -8.359 6.846 1.00 98.56 121 TYR A O 1
ATOM 1025 N N . LYS A 1 122 ? -13.964 -10.327 6.490 1.00 98.38 122 LYS A N 1
ATOM 1026 C CA . LYS A 1 122 ? -12.994 -11.139 7.240 1.00 98.38 122 LYS A CA 1
ATOM 1027 C C . LYS A 1 122 ? -11.617 -11.095 6.580 1.00 98.38 122 LYS A C 1
ATOM 1029 O O . LYS A 1 122 ? -10.623 -10.800 7.241 1.00 98.38 122 LYS A O 1
ATOM 1034 N N . LYS A 1 123 ? -11.528 -11.330 5.264 1.00 98.50 123 LYS A N 1
ATOM 1035 C CA . LYS A 1 123 ? -10.239 -11.202 4.561 1.00 98.50 123 LYS A CA 1
ATOM 1036 C C . LYS A 1 123 ? -9.767 -9.755 4.500 1.00 98.50 123 LYS A C 1
ATOM 1038 O O . LYS A 1 123 ? -8.566 -9.517 4.608 1.00 98.50 123 LYS A O 1
ATOM 1043 N N . SER A 1 124 ? -10.685 -8.801 4.354 1.00 98.75 124 SER A N 1
ATOM 1044 C CA . SER A 1 124 ? -10.358 -7.374 4.386 1.00 98.75 124 SER A CA 1
ATOM 1045 C C . SER A 1 124 ? -9.650 -6.983 5.685 1.00 98.75 124 SER A C 1
ATOM 1047 O O . SER A 1 124 ? -8.561 -6.413 5.641 1.00 98.75 124 SER A O 1
ATOM 1049 N N . GLU A 1 125 ? -10.220 -7.372 6.828 1.00 98.81 125 GLU A N 1
ATOM 1050 C CA . GLU A 1 125 ? -9.658 -7.141 8.158 1.00 98.81 125 GLU A CA 1
ATOM 1051 C C . GLU A 1 125 ? -8.252 -7.737 8.284 1.00 98.81 125 GLU A C 1
ATOM 1053 O O . GLU A 1 125 ? -7.321 -7.038 8.682 1.00 98.81 125 GLU A O 1
ATOM 1058 N N . VAL A 1 126 ? -8.070 -9.001 7.879 1.00 98.81 126 VAL A N 1
ATOM 1059 C CA . VAL A 1 126 ? -6.763 -9.680 7.917 1.00 98.81 126 VAL A CA 1
ATOM 1060 C C . VAL A 1 126 ? -5.706 -8.909 7.124 1.00 98.81 126 VAL A C 1
ATOM 1062 O O . VAL A 1 126 ? -4.584 -8.726 7.597 1.00 98.81 126 VAL A O 1
ATOM 1065 N N . TRP A 1 127 ? -6.039 -8.453 5.917 1.00 98.81 127 TRP A N 1
ATOM 1066 C CA . TRP A 1 127 ? -5.082 -7.751 5.063 1.00 98.81 127 TRP A CA 1
ATOM 1067 C C . TRP A 1 127 ? -4.787 -6.330 5.531 1.00 98.81 127 TRP A C 1
ATOM 1069 O O . TRP A 1 127 ? -3.629 -5.913 5.489 1.00 98.81 127 TRP A O 1
ATOM 1079 N N . TYR A 1 128 ? -5.779 -5.612 6.053 1.00 98.88 128 TYR A N 1
ATOM 1080 C CA . TYR A 1 128 ? -5.510 -4.324 6.677 1.00 98.88 128 TYR A CA 1
ATOM 1081 C C . TYR A 1 128 ? -4.655 -4.461 7.937 1.00 98.88 128 TYR A C 1
ATOM 1083 O O . TYR A 1 128 ? -3.715 -3.689 8.085 1.00 98.88 128 TYR A O 1
ATOM 1091 N N . LYS A 1 129 ? -4.896 -5.457 8.804 1.00 98.81 129 LYS A N 1
ATOM 1092 C CA . LYS A 1 129 ? -4.043 -5.712 9.981 1.00 98.81 129 LYS A CA 1
ATOM 1093 C C . LYS A 1 129 ? -2.586 -5.952 9.579 1.00 98.81 129 LYS A C 1
ATOM 1095 O O . LYS A 1 129 ? -1.702 -5.283 10.099 1.00 98.81 129 LYS A O 1
ATOM 1100 N N . LYS A 1 130 ? -2.349 -6.781 8.559 1.00 98.75 130 LYS A N 1
ATOM 1101 C CA . LYS A 1 130 ? -1.013 -6.992 7.967 1.00 98.75 130 LYS A CA 1
ATOM 1102 C C . LYS A 1 130 ? -0.358 -5.708 7.449 1.00 98.75 130 LYS A C 1
ATOM 1104 O O . LYS A 1 130 ? 0.851 -5.528 7.562 1.00 98.75 130 LYS A O 1
ATOM 1109 N N . ALA A 1 131 ? -1.138 -4.807 6.854 1.00 98.56 131 ALA A N 1
ATOM 1110 C CA . ALA A 1 131 ? -0.634 -3.508 6.418 1.00 98.56 131 ALA A CA 1
ATOM 1111 C C . ALA A 1 131 ? -0.334 -2.573 7.606 1.00 98.56 131 ALA A C 1
ATOM 1113 O O . ALA A 1 131 ? 0.643 -1.829 7.553 1.00 98.56 131 ALA A O 1
ATOM 1114 N N . VAL A 1 132 ? -1.131 -2.623 8.681 1.00 98.62 132 VAL A N 1
ATOM 1115 C CA . VAL A 1 132 ? -0.907 -1.867 9.928 1.00 98.62 132 VAL A CA 1
ATOM 1116 C C . VAL A 1 132 ? 0.352 -2.337 10.656 1.00 98.62 132 VAL A C 1
ATOM 1118 O O . VAL A 1 132 ? 1.130 -1.492 11.090 1.00 98.62 132 VAL A O 1
ATOM 1121 N N . GLU A 1 133 ? 0.604 -3.646 10.720 1.00 98.31 133 GLU A N 1
ATOM 1122 C CA . GLU A 1 133 ? 1.851 -4.220 11.262 1.00 98.31 133 GLU A CA 1
ATOM 1123 C C . GLU A 1 133 ? 3.091 -3.699 10.516 1.00 98.31 133 GLU A C 1
ATOM 1125 O O . GLU A 1 133 ? 4.174 -3.598 11.085 1.00 98.31 133 GLU A O 1
ATOM 1130 N N . ARG A 1 134 ? 2.919 -3.314 9.245 1.00 97.25 134 ARG A N 1
ATOM 1131 C CA . ARG A 1 134 ? 3.930 -2.646 8.411 1.00 97.25 134 ARG A CA 1
ATOM 1132 C C . ARG A 1 134 ? 3.735 -1.137 8.311 1.00 97.25 134 ARG A C 1
ATOM 1134 O O . ARG A 1 134 ? 4.217 -0.504 7.375 1.00 97.25 134 ARG A O 1
ATOM 1141 N N . GLU A 1 135 ? 3.027 -0.556 9.271 1.00 97.81 135 GLU A N 1
ATOM 1142 C CA . GLU A 1 135 ? 2.921 0.885 9.484 1.00 97.81 135 GLU A CA 1
ATOM 1143 C C . GLU A 1 135 ? 2.216 1.635 8.342 1.00 97.81 135 GLU A C 1
ATOM 1145 O O . GLU A 1 135 ? 2.562 2.770 7.987 1.00 97.81 135 GLU A O 1
ATOM 1150 N N . SER A 1 136 ? 1.233 1.001 7.701 1.00 98.38 136 SER A N 1
ATOM 1151 C CA . SER A 1 136 ? 0.374 1.684 6.734 1.00 98.38 136 SER A CA 1
ATOM 1152 C C . SER A 1 136 ? -0.669 2.532 7.462 1.00 98.38 136 SER A C 1
ATOM 1154 O O . SER A 1 136 ? -1.630 2.025 8.045 1.00 98.38 136 SER A O 1
ATOM 1156 N N . LEU A 1 137 ? -0.503 3.854 7.390 1.00 98.38 137 LEU A N 1
ATOM 1157 C CA . LEU A 1 137 ? -1.456 4.813 7.956 1.00 98.38 137 LEU A CA 1
ATOM 1158 C C . LEU A 1 137 ? -2.790 4.813 7.196 1.00 98.38 137 LEU A C 1
ATOM 1160 O O . LEU A 1 137 ? -3.841 5.088 7.773 1.00 98.38 137 LEU A O 1
ATOM 1164 N N . ASP A 1 138 ? -2.781 4.496 5.899 1.00 98.44 138 ASP A N 1
ATOM 1165 C CA . ASP A 1 138 ? -4.027 4.316 5.153 1.00 98.44 138 ASP A CA 1
ATOM 1166 C C . ASP A 1 138 ? -4.760 3.043 5.566 1.00 98.44 138 ASP A C 1
ATOM 1168 O O . ASP A 1 138 ? -5.985 3.086 5.698 1.00 98.44 138 ASP A O 1
ATOM 1172 N N . ALA A 1 139 ? -4.037 1.968 5.891 1.00 98.62 139 ALA A N 1
ATOM 1173 C CA . ALA A 1 139 ? -4.651 0.776 6.459 1.00 98.62 139 ALA A CA 1
ATOM 1174 C C . ALA A 1 139 ? -5.252 1.032 7.846 1.00 98.62 139 ALA A C 1
ATOM 1176 O O . ALA A 1 139 ? -6.356 0.564 8.087 1.00 98.62 139 ALA A O 1
ATOM 1177 N N . LEU A 1 140 ? -4.610 1.819 8.722 1.00 98.62 140 LEU A N 1
ATOM 1178 C CA . LEU A 1 140 ? -5.202 2.227 10.011 1.00 98.62 140 LEU A CA 1
ATOM 1179 C C . LEU A 1 140 ? -6.572 2.894 9.816 1.00 98.62 140 LEU A C 1
ATOM 1181 O O . LEU A 1 140 ? -7.574 2.478 10.398 1.00 98.62 140 LEU A O 1
ATOM 1185 N N . LYS A 1 141 ? -6.633 3.897 8.933 1.00 98.62 141 LYS A N 1
ATOM 1186 C CA . LYS A 1 141 ? -7.877 4.604 8.590 1.00 98.62 141 LYS A CA 1
ATOM 1187 C C . LYS A 1 141 ? -8.921 3.661 7.980 1.00 98.62 141 LYS A C 1
ATOM 1189 O O . LYS A 1 141 ? -10.099 3.731 8.330 1.00 98.62 141 LYS A O 1
ATOM 1194 N N . ASN A 1 142 ? -8.512 2.798 7.052 1.00 98.75 142 ASN A N 1
ATOM 1195 C CA . ASN A 1 142 ? -9.419 1.876 6.369 1.00 98.75 142 ASN A CA 1
ATOM 1196 C C . ASN A 1 142 ? -9.946 0.782 7.303 1.00 98.75 142 ASN A C 1
ATOM 1198 O O . ASN A 1 142 ? -11.131 0.461 7.240 1.00 98.75 142 ASN A O 1
ATOM 1202 N N . LEU A 1 143 ? -9.100 0.262 8.190 1.00 98.56 143 LEU A N 1
ATOM 1203 C CA . LEU A 1 143 ? -9.460 -0.727 9.197 1.00 98.56 143 LEU A CA 1
ATOM 1204 C C . LEU A 1 143 ? -10.417 -0.136 10.227 1.00 98.56 143 LEU A C 1
ATOM 1206 O O . LEU A 1 143 ? -11.445 -0.739 10.510 1.00 98.56 143 LEU A O 1
ATOM 1210 N N . GLY A 1 144 ? -10.154 1.081 10.711 1.00 98.50 144 GLY A N 1
ATOM 1211 C CA . GLY A 1 144 ? -11.080 1.754 11.617 1.00 98.50 144 GLY A CA 1
ATOM 1212 C C . GLY A 1 144 ? -12.457 1.995 10.985 1.00 98.50 144 GLY A C 1
ATOM 1213 O O . GLY A 1 144 ? -13.484 1.720 11.597 1.00 98.50 144 GLY A O 1
ATOM 1214 N N . ARG A 1 145 ? -12.498 2.406 9.709 1.00 98.62 145 ARG A N 1
ATOM 1215 C CA . ARG A 1 145 ? -13.757 2.534 8.952 1.00 98.62 145 ARG A CA 1
ATOM 1216 C C . ARG A 1 145 ? -14.448 1.190 8.723 1.00 98.62 145 ARG A C 1
ATOM 1218 O O . ARG A 1 145 ? -15.674 1.145 8.722 1.00 98.62 145 ARG A O 1
ATOM 1225 N N . LEU A 1 146 ? -13.687 0.117 8.495 1.00 98.75 146 LEU A N 1
ATOM 1226 C CA . LEU A 1 146 ? -14.230 -1.235 8.368 1.00 98.75 146 LEU A CA 1
ATOM 1227 C C . LEU A 1 146 ? -14.919 -1.652 9.673 1.00 98.75 146 LEU A C 1
ATOM 1229 O O . LEU A 1 146 ? -16.059 -2.113 9.626 1.00 98.75 146 LEU A O 1
ATOM 1233 N N . TYR A 1 147 ? -14.263 -1.429 10.814 1.00 98.75 147 TYR A N 1
ATOM 1234 C CA . TYR A 1 147 ? -14.823 -1.742 12.123 1.00 98.75 147 TYR A CA 1
ATOM 1235 C C . TYR A 1 147 ? -16.102 -0.963 12.415 1.00 98.75 147 TYR A C 1
ATOM 1237 O O . TYR A 1 147 ? -17.102 -1.588 12.739 1.00 98.75 147 TYR A O 1
ATOM 1245 N N . HIS A 1 148 ? -16.120 0.353 12.195 1.00 98.44 148 HIS A N 1
ATOM 1246 C CA . HIS A 1 148 ? -17.315 1.166 12.440 1.00 98.44 148 HIS A CA 1
ATOM 1247 C C . HIS A 1 148 ? -18.472 0.805 11.490 1.00 98.44 148 HIS A C 1
ATOM 1249 O O . HIS A 1 148 ? -19.553 0.410 11.915 1.00 98.44 148 HIS A O 1
ATOM 1255 N N . TYR A 1 149 ? -18.250 0.883 10.172 1.00 97.94 149 TYR A N 1
ATOM 1256 C CA . TYR A 1 149 ? -19.355 0.814 9.208 1.00 97.94 149 TYR A CA 1
ATOM 1257 C C . TYR A 1 149 ? -19.787 -0.600 8.820 1.00 97.94 149 TYR A C 1
ATOM 1259 O O . TYR A 1 149 ? -20.880 -0.759 8.273 1.00 97.94 149 TYR A O 1
ATOM 1267 N N . LYS A 1 150 ? -18.917 -1.609 8.967 1.00 98.31 150 LYS A N 1
ATOM 1268 C CA . LYS A 1 150 ? -19.179 -2.973 8.468 1.00 98.31 150 LYS A CA 1
ATOM 1269 C C . LYS A 1 150 ? -19.175 -4.031 9.557 1.00 98.31 150 LYS A C 1
ATOM 1271 O O . LYS A 1 150 ? -19.977 -4.951 9.456 1.00 98.31 150 LYS A O 1
ATOM 1276 N N . LEU A 1 151 ? -18.302 -3.910 10.555 1.00 97.88 151 LEU A N 1
ATOM 1277 C CA . LEU A 1 151 ? -18.224 -4.873 11.660 1.00 97.88 151 LEU A CA 1
ATOM 1278 C C . LEU A 1 151 ? -18.953 -4.401 12.927 1.00 97.88 151 LEU A C 1
ATOM 1280 O O . LEU A 1 151 ? -19.129 -5.206 13.830 1.00 97.88 151 LEU A O 1
ATOM 1284 N N . GLN A 1 152 ? -19.397 -3.139 12.968 1.00 97.88 152 GLN A N 1
ATOM 1285 C CA . GLN A 1 152 ? -20.123 -2.524 14.084 1.00 97.88 152 GLN A CA 1
ATOM 1286 C C . GLN A 1 152 ? -19.381 -2.624 15.434 1.00 97.88 152 GLN A C 1
ATOM 1288 O O . GLN A 1 152 ? -19.993 -2.830 16.478 1.00 97.88 152 GLN A O 1
ATOM 1293 N N . ASP A 1 153 ? -18.054 -2.462 15.414 1.00 98.38 153 ASP A N 1
ATOM 1294 C CA . ASP A 1 153 ? -17.204 -2.425 16.613 1.00 98.38 153 ASP A CA 1
ATOM 1295 C C . ASP A 1 153 ? -16.510 -1.063 16.727 1.00 98.38 153 ASP A C 1
ATOM 1297 O O . ASP A 1 153 ? -15.415 -0.831 16.205 1.00 98.38 153 ASP A O 1
ATOM 1301 N N . ASP A 1 154 ? -17.166 -0.135 17.417 1.00 98.50 154 ASP A N 1
ATOM 1302 C CA . ASP A 1 154 ? -16.670 1.234 17.550 1.00 98.50 154 ASP A CA 1
ATOM 1303 C C . ASP A 1 154 ? -15.432 1.345 18.438 1.00 98.50 154 ASP A C 1
ATOM 1305 O O . ASP A 1 154 ? -14.623 2.254 18.252 1.00 98.50 154 ASP A O 1
ATOM 1309 N N . VAL A 1 155 ? -15.233 0.417 19.378 1.00 98.56 155 VAL A N 1
ATOM 1310 C CA . VAL A 1 155 ? -14.030 0.417 20.219 1.00 98.56 155 VAL A CA 1
ATOM 1311 C C . VAL A 1 155 ? -12.815 0.109 19.352 1.00 98.56 155 VAL A C 1
ATOM 1313 O O . VAL A 1 155 ? -11.842 0.864 19.389 1.00 98.56 155 VAL A O 1
ATOM 1316 N N . GLN A 1 156 ? -12.887 -0.932 18.515 1.00 98.44 156 GLN A N 1
ATOM 1317 C CA . GLN A 1 156 ? -11.837 -1.222 17.538 1.00 98.44 156 GLN A CA 1
ATOM 1318 C C . GLN A 1 156 ? -11.694 -0.090 16.519 1.00 98.44 156 GLN A C 1
ATOM 1320 O O . GLN A 1 156 ? -10.573 0.305 16.195 1.00 98.44 156 GLN A O 1
ATOM 1325 N N . ALA A 1 157 ? -12.800 0.488 16.044 1.00 98.62 157 ALA A N 1
ATOM 1326 C CA . ALA A 1 157 ? -12.749 1.608 15.110 1.00 98.62 157 ALA A CA 1
ATOM 1327 C C . ALA A 1 157 ? -11.921 2.780 15.661 1.00 98.62 157 ALA A C 1
ATOM 1329 O O . ALA A 1 157 ? -10.986 3.256 15.009 1.00 98.62 157 ALA A O 1
ATOM 1330 N N . VAL A 1 158 ? -12.223 3.184 16.896 1.00 98.62 158 VAL A N 1
ATOM 1331 C CA . VAL A 1 158 ? -11.497 4.212 17.644 1.00 98.62 158 VAL A CA 1
ATOM 1332 C C . VAL A 1 158 ? -10.039 3.803 17.867 1.00 98.62 158 VAL A C 1
ATOM 1334 O O . VAL A 1 158 ? -9.149 4.626 17.660 1.00 98.62 158 VAL A O 1
ATOM 1337 N N . THR A 1 159 ? -9.771 2.550 18.253 1.00 98.56 159 THR A N 1
ATOM 1338 C CA . THR A 1 159 ? -8.412 2.031 18.483 1.00 98.56 159 THR A CA 1
ATOM 1339 C C . THR A 1 159 ? -7.480 2.322 17.308 1.00 98.56 159 THR A C 1
ATOM 1341 O O . THR A 1 159 ? -6.398 2.877 17.506 1.00 98.56 159 THR A O 1
ATOM 1344 N N . TYR A 1 160 ? -7.903 2.036 16.074 1.00 98.56 160 TYR A N 1
ATOM 1345 C CA . TYR A 1 160 ? -7.071 2.323 14.900 1.00 98.56 160 TYR A CA 1
ATOM 1346 C C . TYR A 1 160 ? -7.074 3.808 14.501 1.00 98.56 160 TYR A C 1
ATOM 1348 O O . TYR A 1 160 ? -6.067 4.295 13.988 1.00 98.56 160 TYR A O 1
ATOM 1356 N N . PHE A 1 161 ? -8.158 4.554 14.748 1.00 98.25 161 PHE A N 1
ATOM 1357 C CA . PHE A 1 161 ? -8.215 5.993 14.448 1.00 98.25 161 PHE A CA 1
ATOM 1358 C C . PHE A 1 161 ? -7.322 6.834 15.360 1.00 98.25 161 PHE A C 1
ATOM 1360 O O . PHE A 1 161 ? -6.677 7.768 14.889 1.00 98.25 161 PHE A O 1
ATOM 1367 N N . ILE A 1 162 ? -7.237 6.498 16.646 1.00 98.38 162 ILE A N 1
ATOM 1368 C CA . ILE A 1 162 ? -6.369 7.196 17.601 1.00 98.38 162 ILE A CA 1
ATOM 1369 C C . ILE A 1 162 ? -4.899 7.087 17.194 1.00 98.38 162 ILE A C 1
ATOM 1371 O O . ILE A 1 162 ? -4.168 8.067 17.307 1.00 98.38 162 ILE A O 1
ATOM 1375 N N . ALA A 1 163 ? -4.473 5.946 16.649 1.00 97.75 163 ALA A N 1
ATOM 1376 C CA . ALA A 1 163 ? -3.112 5.773 16.139 1.00 97.75 163 ALA A CA 1
ATOM 1377 C C . ALA A 1 163 ? -2.780 6.705 14.951 1.00 97.75 163 ALA A C 1
ATOM 1379 O O . ALA A 1 163 ? -1.616 6.869 14.597 1.00 97.75 163 ALA A O 1
ATOM 1380 N N . LEU A 1 164 ? -3.768 7.368 14.335 1.00 98.19 164 LEU A N 1
ATOM 1381 C CA . LEU A 1 164 ? -3.526 8.396 13.316 1.00 98.19 164 LEU A CA 1
ATOM 1382 C C . LEU A 1 164 ? -3.164 9.765 13.908 1.00 98.19 164 LEU A C 1
ATOM 1384 O O . LEU A 1 164 ? -2.697 10.632 13.161 1.00 98.19 164 LEU A O 1
ATOM 1388 N N . ILE A 1 165 ? -3.386 9.980 15.209 1.00 98.44 165 ILE A N 1
ATOM 1389 C CA . ILE A 1 165 ? -3.079 11.243 15.882 1.00 98.44 165 ILE A CA 1
ATOM 1390 C C . ILE A 1 165 ? -1.570 11.479 15.830 1.00 98.44 165 ILE A C 1
ATOM 1392 O O . ILE A 1 165 ? -0.785 10.635 16.250 1.00 98.44 165 ILE A O 1
ATOM 1396 N N . ASN A 1 166 ? -1.176 12.629 15.289 1.00 95.69 166 ASN A N 1
ATOM 1397 C CA . ASN A 1 166 ? 0.199 13.075 15.042 1.00 95.69 166 ASN A CA 1
ATOM 1398 C C . ASN A 1 166 ? 1.018 12.203 14.068 1.00 95.69 166 ASN A C 1
ATOM 1400 O O . ASN A 1 166 ? 2.039 12.669 13.578 1.00 95.69 166 ASN A O 1
ATOM 1404 N N . ASN A 1 167 ? 0.547 11.006 13.702 1.00 96.50 167 ASN A N 1
ATOM 1405 C CA . ASN A 1 167 ? 1.113 10.212 12.606 1.00 96.50 167 ASN A CA 1
ATOM 1406 C C . ASN A 1 167 ? 0.609 10.666 11.228 1.00 96.50 167 ASN A C 1
ATOM 1408 O O . ASN A 1 167 ? 1.347 10.619 10.248 1.00 96.50 167 ASN A O 1
ATOM 1412 N N . LYS A 1 168 ? -0.661 11.085 11.133 1.00 97.38 168 LYS A N 1
ATOM 1413 C CA . LYS A 1 168 ? -1.273 11.567 9.879 1.00 97.38 168 LYS A CA 1
ATOM 1414 C C . LYS A 1 168 ? -2.131 12.813 10.059 1.00 97.38 168 LYS A C 1
ATOM 1416 O O . LYS A 1 168 ? -2.231 13.628 9.145 1.00 97.38 168 LYS A O 1
ATOM 1421 N N . TYR A 1 169 ? -2.786 12.947 11.209 1.00 97.75 169 TYR A N 1
ATOM 1422 C CA . TYR A 1 169 ? -3.760 14.004 11.463 1.00 97.75 169 TYR A CA 1
ATOM 1423 C C . TYR A 1 169 ? -3.593 14.572 12.879 1.00 97.75 169 TYR A C 1
ATOM 1425 O O . TYR A 1 169 ? -3.225 13.830 13.786 1.00 97.75 169 TYR A O 1
ATOM 1433 N N . PRO A 1 170 ? -3.888 15.860 13.116 1.00 97.62 170 PRO A N 1
ATOM 1434 C CA . PRO A 1 170 ? -3.827 16.428 14.462 1.00 97.62 170 PRO A CA 1
ATOM 1435 C C . PRO A 1 170 ? -4.921 15.842 15.371 1.00 97.62 170 PRO A C 1
ATOM 1437 O O . PRO A 1 170 ? -6.015 15.521 14.893 1.00 97.62 170 PRO A O 1
ATOM 1440 N N . LYS A 1 171 ? -4.665 15.780 16.691 1.00 97.56 171 LYS A N 1
ATOM 1441 C CA . LYS A 1 171 ? -5.606 15.259 17.714 1.00 97.56 171 LYS A CA 1
ATOM 1442 C C . LYS A 1 171 ? -7.024 15.800 17.529 1.00 97.56 171 LYS A C 1
ATOM 1444 O O . LYS A 1 171 ? -7.968 15.020 17.440 1.00 97.56 171 LYS A O 1
ATOM 1449 N N . LYS A 1 172 ? -7.161 17.127 17.411 1.00 97.25 172 LYS A N 1
ATOM 1450 C CA . LYS A 1 172 ? -8.459 17.807 17.260 1.00 97.25 172 LYS A CA 1
ATOM 1451 C C . LYS A 1 172 ? -9.274 17.240 16.094 1.00 97.25 172 LYS A C 1
ATOM 1453 O O . LYS A 1 172 ? -10.447 16.947 16.273 1.00 97.25 172 LYS A O 1
ATOM 1458 N N . ARG A 1 173 ? -8.646 17.012 14.933 1.00 97.50 173 ARG A N 1
ATOM 1459 C CA . ARG A 1 173 ? -9.326 16.482 13.740 1.00 97.50 173 ARG A CA 1
ATOM 1460 C C . ARG A 1 173 ? -9.865 15.072 13.969 1.00 97.50 173 ARG A C 1
ATOM 1462 O O . ARG A 1 173 ? -10.992 14.790 13.584 1.00 97.50 173 ARG A O 1
ATOM 1469 N N . ILE A 1 174 ? -9.069 14.198 14.584 1.00 98.12 174 ILE A N 1
ATOM 1470 C CA . ILE A 1 174 ? -9.483 12.818 14.869 1.00 98.12 174 ILE A CA 1
ATOM 1471 C C . ILE A 1 174 ? -10.610 12.785 15.905 1.00 98.12 174 ILE A C 1
ATOM 1473 O O . ILE A 1 174 ? -11.593 12.077 15.705 1.00 98.12 174 ILE A O 1
ATOM 1477 N N . LEU A 1 175 ? -10.506 13.577 16.977 1.00 97.19 175 LEU A N 1
ATOM 1478 C CA . LEU A 1 175 ? -11.546 13.628 18.007 1.00 97.19 175 LEU A CA 1
ATOM 1479 C C . LEU A 1 175 ? -12.861 14.217 17.488 1.00 97.19 175 LEU A C 1
ATOM 1481 O O . LEU A 1 175 ? -13.907 13.637 17.768 1.00 97.19 175 LEU A O 1
ATOM 1485 N N . SER A 1 176 ? -12.816 15.312 16.719 1.00 97.44 176 SER A N 1
ATOM 1486 C CA . SER A 1 176 ? -14.013 15.871 16.074 1.00 97.44 176 SER A CA 1
ATOM 1487 C C . SER A 1 176 ? -14.669 14.847 15.155 1.00 97.44 176 SER A C 1
ATOM 1489 O O . SER A 1 176 ? -15.855 14.598 15.299 1.00 97.44 176 SER A O 1
ATOM 1491 N N . TYR A 1 177 ? -13.903 14.148 14.308 1.00 97.00 177 TYR A N 1
ATOM 1492 C CA . TYR A 1 177 ? -14.452 13.104 13.432 1.00 97.00 177 TYR A CA 1
ATOM 1493 C C . TYR A 1 177 ? -15.223 12.021 14.213 1.00 97.00 177 TYR A C 1
ATOM 1495 O O . TYR A 1 177 ? -16.339 11.659 13.857 1.00 97.00 177 TYR A O 1
ATOM 1503 N N . MET A 1 178 ? -14.670 11.527 15.325 1.00 97.56 178 MET A N 1
ATOM 1504 C CA . MET A 1 178 ? -15.331 10.485 16.125 1.00 97.56 178 MET A CA 1
ATOM 1505 C C . MET A 1 178 ? -16.564 10.998 16.890 1.00 97.56 178 MET A C 1
ATOM 1507 O O . MET A 1 178 ? -17.522 10.249 17.073 1.00 97.56 178 MET A O 1
ATOM 1511 N N . ARG A 1 179 ? -16.552 12.255 17.348 1.00 97.56 179 ARG A N 1
ATOM 1512 C CA . ARG A 1 179 ? -17.648 12.846 18.139 1.00 97.56 179 ARG A CA 1
ATOM 1513 C C . ARG A 1 179 ? -18.777 13.403 17.279 1.00 97.56 179 ARG A C 1
ATOM 1515 O O . ARG A 1 179 ? -19.930 13.313 17.673 1.00 97.56 179 ARG A O 1
ATOM 1522 N N . GLU A 1 180 ? -18.447 13.991 16.139 1.00 97.56 180 GLU A N 1
ATOM 1523 C CA . GLU A 1 180 ? -19.390 14.725 15.294 1.00 97.56 180 GLU A CA 1
ATOM 1524 C C . GLU A 1 180 ? -19.935 13.819 14.183 1.00 97.56 180 GLU A C 1
ATOM 1526 O O . GLU A 1 180 ? -21.152 13.678 14.056 1.00 97.56 180 GLU A O 1
ATOM 1531 N N . ASP A 1 181 ? -19.056 13.125 13.449 1.00 96.19 181 ASP A N 1
ATOM 1532 C 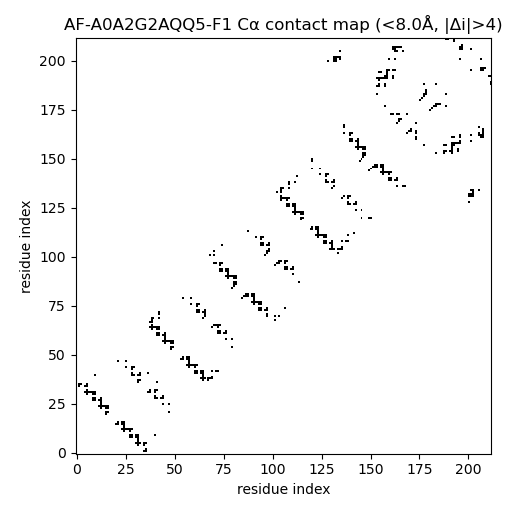CA . ASP A 1 181 ? -19.478 12.287 12.318 1.00 96.19 181 ASP A CA 1
ATOM 1533 C C . ASP A 1 181 ? -19.972 10.917 12.786 1.00 96.19 181 ASP A C 1
ATOM 1535 O O . ASP A 1 181 ? -21.036 10.456 12.373 1.00 96.19 181 ASP A O 1
ATOM 1539 N N . TRP A 1 182 ? -19.207 10.251 13.656 1.00 97.88 182 TRP A N 1
ATOM 1540 C CA . TRP A 1 182 ? -19.579 8.931 14.185 1.00 97.88 182 TRP A CA 1
ATOM 1541 C C . TRP A 1 182 ? -20.461 9.000 15.432 1.00 97.88 182 TRP A C 1
ATOM 1543 O O . TRP A 1 182 ? -20.996 7.976 15.849 1.00 97.88 182 TRP A O 1
ATOM 1553 N N . LYS A 1 183 ? -20.638 10.194 16.017 1.00 98.12 183 LYS A N 1
ATOM 1554 C CA . LYS A 1 183 ? -21.484 10.431 17.201 1.00 98.12 183 LYS A CA 1
ATOM 1555 C C . LYS A 1 183 ? -21.165 9.494 18.372 1.00 98.12 183 LYS A C 1
ATOM 1557 O O . LYS A 1 183 ? -22.057 9.079 19.110 1.00 98.12 183 LYS A O 1
ATOM 1562 N N . LEU A 1 184 ? -19.886 9.149 18.545 1.00 97.81 184 LEU A N 1
ATOM 1563 C CA . LEU A 1 184 ? -19.466 8.194 19.566 1.00 97.81 184 LEU A CA 1
ATOM 1564 C C . LEU A 1 184 ? -19.447 8.835 20.960 1.00 97.81 184 LEU A C 1
ATOM 1566 O O . LEU A 1 184 ? -18.934 9.948 21.121 1.00 97.81 184 LEU A O 1
ATOM 1570 N N . PRO A 1 185 ? -19.918 8.124 21.999 1.00 97.81 185 PRO A N 1
ATOM 1571 C CA . PRO A 1 185 ? -19.839 8.617 23.364 1.00 97.81 185 PRO A CA 1
ATOM 1572 C C . PRO A 1 185 ? -18.382 8.650 23.846 1.00 97.81 185 PRO A C 1
ATOM 1574 O O . PRO A 1 185 ? -17.555 7.815 23.466 1.00 97.81 185 PRO A O 1
ATOM 1577 N N . CYS A 1 186 ? -18.069 9.580 24.756 1.00 96.06 186 CYS A N 1
ATOM 1578 C CA . CYS A 1 186 ? -16.728 9.710 25.340 1.00 96.06 186 CYS A CA 1
ATOM 1579 C C . CYS A 1 186 ? -16.220 8.398 25.964 1.00 96.06 186 CYS A C 1
ATOM 1581 O O . CYS A 1 186 ? -15.029 8.106 25.881 1.00 96.06 186 CYS A O 1
ATOM 1583 N N . SER A 1 187 ? -17.114 7.576 26.528 1.00 97.75 187 SER A N 1
ATOM 1584 C CA . SER A 1 187 ? -16.777 6.259 27.086 1.00 97.75 187 SER A CA 1
ATOM 1585 C C . SER A 1 187 ? -16.187 5.304 26.041 1.00 97.75 187 SER A C 1
ATOM 1587 O O . SER A 1 187 ? -15.200 4.623 26.322 1.00 97.75 187 SER A O 1
ATOM 1589 N N . THR A 1 188 ? -16.741 5.271 24.827 1.00 98.44 188 THR A N 1
ATOM 1590 C CA . THR A 1 188 ? -16.238 4.447 23.716 1.00 98.44 188 THR A CA 1
ATOM 1591 C C . THR A 1 188 ? -14.881 4.951 23.248 1.00 98.44 188 THR A C 1
ATOM 1593 O O . THR A 1 188 ? -13.963 4.153 23.052 1.00 98.44 188 THR A O 1
ATOM 1596 N N . ILE A 1 189 ? -14.721 6.275 23.152 1.00 98.31 189 ILE A N 1
ATOM 1597 C CA . ILE A 1 189 ? -13.446 6.883 22.767 1.00 98.31 189 ILE A CA 1
ATOM 1598 C C . ILE A 1 189 ? -12.349 6.525 23.788 1.00 98.31 189 ILE A C 1
ATOM 1600 O O . ILE A 1 189 ? -11.254 6.105 23.407 1.00 98.31 189 ILE A O 1
ATOM 1604 N N . GLN A 1 190 ? -12.660 6.609 25.085 1.00 98.12 190 GLN A N 1
ATOM 1605 C CA . GLN A 1 190 ? -11.726 6.264 26.156 1.00 98.12 190 GLN A CA 1
ATOM 1606 C C . GLN A 1 190 ? -11.346 4.777 26.141 1.00 98.12 190 GLN A C 1
ATOM 1608 O O . GLN A 1 190 ? -10.172 4.440 26.291 1.00 98.12 190 GLN A O 1
ATOM 1613 N N . LYS A 1 191 ? -12.308 3.873 25.906 1.00 98.50 191 LYS A N 1
ATOM 1614 C CA . LYS A 1 191 ? -12.023 2.436 25.748 1.00 98.50 191 LYS A CA 1
ATOM 1615 C C . LYS A 1 191 ? -11.096 2.175 24.561 1.00 98.50 191 LYS A C 1
ATOM 1617 O O . LYS A 1 191 ? -10.114 1.451 24.709 1.00 98.50 191 LYS A O 1
ATOM 1622 N N . GLY A 1 192 ? -11.358 2.802 23.413 1.00 98.38 192 GLY A N 1
ATOM 1623 C CA . GLY A 1 192 ? -10.514 2.658 22.226 1.00 98.38 192 GLY A CA 1
ATOM 1624 C C . GLY A 1 192 ? -9.093 3.201 22.426 1.00 98.38 192 GLY A C 1
ATOM 1625 O O . GLY A 1 192 ? -8.139 2.595 21.933 1.00 98.38 192 GLY A O 1
ATOM 1626 N N . TYR A 1 193 ? -8.929 4.277 23.210 1.00 98.44 193 TYR A N 1
ATOM 1627 C CA . TYR A 1 193 ? -7.618 4.800 23.621 1.00 98.44 193 TYR A CA 1
ATOM 1628 C C . TYR A 1 193 ? -6.814 3.798 24.443 1.00 98.44 193 TYR A C 1
ATOM 1630 O O . TYR A 1 193 ? -5.642 3.560 24.152 1.00 98.44 193 TYR A O 1
ATOM 1638 N N . GLN A 1 194 ? -7.442 3.176 25.439 1.00 98.31 194 GLN A N 1
ATOM 1639 C CA . GLN A 1 194 ? -6.776 2.153 26.243 1.00 98.31 194 GLN A CA 1
ATOM 1640 C C . GLN A 1 194 ? -6.449 0.914 25.401 1.00 98.31 194 GLN A C 1
ATOM 1642 O O . GLN A 1 194 ? -5.359 0.351 25.499 1.00 98.31 194 GLN A O 1
ATOM 1647 N N . ALA A 1 195 ? -7.357 0.518 24.508 1.00 98.19 195 ALA A N 1
ATOM 1648 C CA . ALA A 1 195 ? -7.146 -0.621 23.626 1.00 98.19 195 ALA A CA 1
ATOM 1649 C C . ALA A 1 195 ? -5.990 -0.407 22.628 1.00 98.19 195 ALA A C 1
ATOM 1651 O O . ALA A 1 195 ? -5.244 -1.353 22.374 1.00 98.19 195 ALA A O 1
ATOM 1652 N N . GLN A 1 196 ? -5.759 0.811 22.111 1.00 97.62 196 GLN A N 1
ATOM 1653 C CA . GLN A 1 196 ? -4.619 1.037 21.206 1.00 97.62 196 GLN A CA 1
ATOM 1654 C C . GLN A 1 196 ? -3.260 0.976 21.906 1.00 97.62 196 GLN A C 1
ATOM 1656 O O . GLN A 1 196 ? -2.311 0.465 21.312 1.00 97.62 196 GLN A O 1
ATOM 1661 N N . LEU A 1 197 ? -3.173 1.383 23.179 1.00 97.75 197 LEU A N 1
ATOM 1662 C CA . LEU A 1 197 ? -1.939 1.242 23.965 1.00 97.75 197 LEU A CA 1
ATOM 1663 C C . LEU A 1 197 ? -1.522 -0.233 24.093 1.00 97.75 197 LEU A C 1
ATOM 1665 O O . LEU A 1 197 ? -0.342 -0.565 23.967 1.00 97.75 197 LEU A O 1
ATOM 1669 N N . ASN A 1 198 ? -2.508 -1.118 24.251 1.00 96.81 198 ASN A N 1
ATOM 1670 C CA . ASN A 1 198 ? -2.314 -2.554 24.466 1.00 96.81 198 ASN A CA 1
ATOM 1671 C C . ASN A 1 198 ? -2.351 -3.395 23.177 1.00 96.81 198 ASN A C 1
ATOM 1673 O O . ASN A 1 198 ? -2.230 -4.620 23.228 1.00 96.81 198 ASN A O 1
ATOM 1677 N N . SER A 1 199 ? -2.533 -2.769 22.010 1.00 97.38 199 SER A N 1
ATOM 1678 C CA . SER A 1 199 ? -2.646 -3.495 20.745 1.00 97.38 199 SER A CA 1
ATOM 1679 C C . SER A 1 199 ? -1.324 -4.162 20.362 1.00 97.38 199 SER A C 1
ATOM 1681 O O . SER A 1 199 ? -0.277 -3.515 20.322 1.00 97.38 199 SER A O 1
ATOM 1683 N N . LYS A 1 200 ? -1.393 -5.456 20.025 1.00 97.25 200 LYS A N 1
ATOM 1684 C CA . LYS A 1 200 ? -0.278 -6.223 19.437 1.00 97.25 200 LYS A CA 1
ATOM 1685 C C . LYS A 1 200 ? -0.106 -5.968 17.936 1.00 97.25 200 LYS A C 1
ATOM 1687 O O . LYS A 1 200 ? 0.929 -6.309 17.382 1.00 97.25 200 LYS A O 1
ATOM 1692 N N . ILE A 1 201 ? -1.127 -5.403 17.288 1.00 98.25 201 ILE A N 1
ATOM 1693 C CA . ILE A 1 201 ? -1.151 -5.150 15.841 1.00 98.25 201 ILE A CA 1
ATOM 1694 C C . ILE A 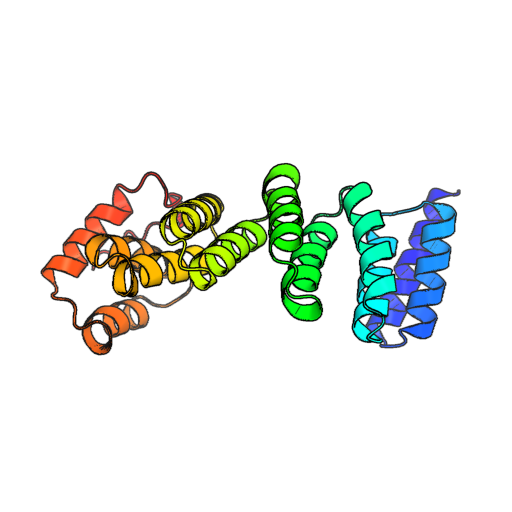1 201 ? -0.579 -3.769 15.516 1.00 98.25 201 ILE A C 1
ATOM 1696 O O . ILE A 1 201 ? 0.085 -3.606 14.499 1.00 98.25 201 ILE A O 1
ATOM 1700 N N . ILE A 1 202 ? -0.847 -2.764 16.359 1.00 98.44 202 ILE A N 1
ATOM 1701 C CA . ILE A 1 202 ? -0.371 -1.392 16.148 1.00 98.44 202 ILE A CA 1
ATOM 1702 C C . ILE A 1 202 ? 1.096 -1.307 16.601 1.00 98.44 202 ILE A C 1
ATOM 1704 O O . ILE A 1 202 ? 1.362 -1.494 17.792 1.00 98.44 202 ILE A O 1
ATOM 1708 N N . PRO A 1 203 ? 2.046 -0.994 15.697 1.00 98.12 203 PRO A N 1
ATOM 1709 C CA . PRO A 1 203 ? 3.447 -0.814 16.059 1.00 98.12 203 PRO A CA 1
ATOM 1710 C C . PRO A 1 203 ? 3.624 0.275 17.117 1.00 98.12 203 PRO A C 1
ATOM 1712 O O . PRO A 1 203 ? 2.951 1.304 17.072 1.00 98.12 203 PRO A O 1
ATOM 1715 N N . GLU A 1 204 ? 4.575 0.086 18.034 1.00 97.56 204 GLU A N 1
ATOM 1716 C CA . GLU A 1 204 ? 4.761 0.958 19.203 1.00 97.56 204 GLU A CA 1
ATOM 1717 C C . GLU A 1 204 ? 4.913 2.441 18.838 1.00 97.56 204 GLU A C 1
ATOM 1719 O O . GLU A 1 204 ? 4.333 3.308 19.486 1.00 97.56 204 GLU A O 1
ATOM 1724 N N . LYS A 1 205 ? 5.622 2.739 17.744 1.00 97.00 205 LYS A N 1
ATOM 1725 C CA . LYS A 1 205 ? 5.831 4.113 17.271 1.00 97.00 205 LYS A CA 1
ATOM 1726 C C . LYS A 1 205 ? 4.578 4.797 16.720 1.00 97.00 205 LYS A C 1
ATOM 1728 O O . LYS A 1 205 ? 4.563 6.015 16.600 1.00 97.00 205 LYS A O 1
ATOM 1733 N N . LEU A 1 206 ? 3.548 4.029 16.360 1.00 98.00 206 LEU A N 1
ATOM 1734 C CA . LEU A 1 206 ? 2.271 4.572 15.897 1.00 98.00 206 LEU A CA 1
ATOM 1735 C C . LEU A 1 206 ? 1.275 4.773 17.042 1.00 98.00 206 LE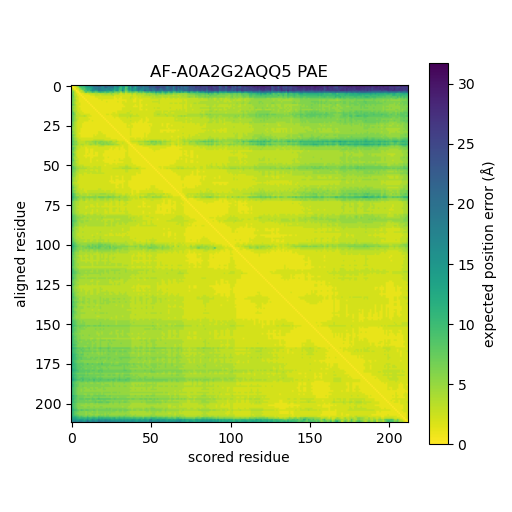U A C 1
ATOM 1737 O O . LEU A 1 206 ? 0.242 5.410 16.842 1.00 98.00 206 LEU A O 1
ATOM 1741 N N . LYS A 1 207 ? 1.560 4.250 18.240 1.00 98.31 207 LYS A N 1
ATOM 1742 C CA . LYS A 1 207 ? 0.664 4.406 19.383 1.00 98.31 207 LYS A CA 1
ATOM 1743 C C . LYS A 1 207 ? 0.689 5.840 19.887 1.00 98.31 207 LYS A C 1
ATOM 1745 O O . LYS A 1 207 ? 1.745 6.423 20.131 1.00 98.31 207 LYS A O 1
ATOM 1750 N N . TYR A 1 208 ? -0.494 6.397 20.100 1.00 98.06 208 TYR A N 1
ATOM 1751 C CA . TYR A 1 208 ? -0.634 7.732 20.660 1.00 98.06 208 TYR A CA 1
ATOM 1752 C C . TYR A 1 208 ? -0.660 7.660 22.190 1.00 98.06 208 TYR A C 1
ATOM 1754 O O . TYR A 1 208 ? -1.470 6.936 22.763 1.00 98.06 208 TYR A O 1
ATOM 1762 N N . LYS A 1 209 ? 0.219 8.417 22.855 1.00 96.94 209 LYS A N 1
ATOM 1763 C CA . LYS A 1 209 ? 0.396 8.387 24.323 1.00 96.94 209 LYS A CA 1
ATOM 1764 C C . LYS A 1 209 ? -0.017 9.683 25.029 1.00 96.94 209 LYS A C 1
ATOM 1766 O O . LYS A 1 209 ? 0.124 9.793 26.239 1.00 96.94 209 LYS A O 1
ATOM 1771 N N . GLY A 1 210 ? -0.518 10.671 24.286 1.00 93.19 210 GLY A N 1
ATOM 1772 C CA . GLY A 1 210 ? -0.780 12.021 24.802 1.00 93.19 210 GLY A CA 1
ATOM 1773 C C . GLY A 1 210 ? -2.112 12.214 25.537 1.00 93.19 210 GLY A C 1
ATOM 1774 O O . GLY A 1 210 ? -2.518 13.361 25.710 1.00 93.19 210 GLY A O 1
ATOM 1775 N N . GLY A 1 211 ? -2.804 11.136 25.931 1.00 89.94 211 GLY A N 1
ATOM 1776 C CA . GLY A 1 211 ? -4.120 11.194 26.584 1.00 89.94 211 GLY A CA 1
ATOM 1777 C C . GLY A 1 211 ? -5.244 11.684 25.662 1.00 89.94 211 GLY A C 1
ATOM 1778 O O . GLY A 1 211 ? -4.999 12.396 24.684 1.00 89.94 211 GLY A O 1
ATOM 1779 N N . ILE A 1 212 ? -6.498 11.320 25.945 1.00 85.88 212 ILE A N 1
ATOM 1780 C CA . ILE A 1 212 ? -7.659 11.766 25.153 1.00 85.88 212 ILE A CA 1
ATOM 1781 C C . ILE A 1 212 ? -8.507 12.771 25.898 1.00 85.88 212 ILE A C 1
ATOM 1783 O O . ILE A 1 212 ? -8.929 12.471 27.028 1.00 85.88 212 ILE A O 1
#